Protein AF-A0A915EAR3-F1 (afdb_monomer_lite)

Radius of gyration: 28.55 Å; chains: 1; bounding box: 65×58×88 Å

pLDDT: mean 80.21, std 14.52, range [36.03, 97.69]

InterPro domains:
  IPR001024 PLAT/LH2 domain [PS50095] (274-373)

Foldseek 3Di:
DKWADDQGIWPDDDFDDDPPPQDDPNDRDPDDDGDDDDDDDDNDGTFWDKDFDDDDPVVVVLLVVLQVQVVVCVVVVHDDDLVSCCPPDQWDWADPDPPQFKIFIFGDWDWDDDPDPPDTTIIMTGGPDIAGRPPPDDPVRDDDQAQFKKKKKWAWDPPAWFDKWKWFAAFPAQIDTWAWPALEADVRITMTIDPRDDNDHTFKMKIWTADHTRPDDDDPDDPDAHKIFTQDMWMAGPRHGDTWDWPGGGDIGHHQDMAMTTTDDRRDHTFDKDKDKDKDFAAADPDFLPQKWKWKWWAANGHIQDTHTPDDDPVVCVVDPDVDDDGPRPHRDMDIDIDIGGDNDDTAWMWIWIDGPVDIDIDIGGDDPPDDD

Sequence (373 aa):
MELYGDLGETGFIRLYFDENNNAINGKLDEKIDVSFKVESVSIGRIYGARVFFDPTPIGQSLYEGFSVLQEIFQKSQVDLPKTSSQWMINHAVLRESTHTPYRYVLSQARLRRRLADEDPYIKELLTTEMEGISTKISKKKAGKRLESNWILSMAITDGSTLLPVVMLCGAKNTSLQMQNLDPTPTDNIISYQLKSSKVGLLRKIRVSVNKERLNISPNEGQETDDFVGIQKIRVCDTANGDELRFPTADIELTKFSVFEFSAIFPDQPPSAIVIYSIRVITGKSTISGKDFVVRLNLNGEMGDIGPRALMLDPEIILEEKPATQPILFEADSINSFDVEAVSIGEVISAELIIESELKQVILTLFVNENEYL

Structure (mmCIF, N/CA/C/O backbone):
data_AF-A0A915EAR3-F1
#
_entry.id   AF-A0A915EAR3-F1
#
loop_
_atom_site.group_PDB
_atom_site.id
_atom_site.type_symbol
_atom_site.label_atom_id
_atom_site.label_alt_id
_atom_site.label_comp_id
_atom_site.label_asym_id
_atom_site.label_entity_id
_atom_site.label_seq_id
_atom_site.pdbx_PDB_ins_code
_atom_site.Cartn_x
_atom_site.Cartn_y
_atom_site.Cartn_z
_atom_site.occupancy
_atom_site.B_iso_or_equiv
_atom_site.auth_seq_id
_atom_site.auth_comp_id
_atom_site.auth_asym_id
_atom_site.auth_atom_id
_atom_site.pdbx_PDB_model_num
ATOM 1 N N . MET A 1 1 ? 20.501 -6.290 -27.269 1.00 89.69 1 MET A N 1
ATOM 2 C CA . MET A 1 1 ? 20.318 -5.609 -25.975 1.00 89.69 1 MET A CA 1
ATOM 3 C C . MET A 1 1 ? 19.820 -6.618 -24.963 1.00 89.69 1 MET A C 1
ATOM 5 O O . MET A 1 1 ? 19.043 -7.479 -25.331 1.00 89.69 1 MET A O 1
ATOM 9 N N . GLU A 1 2 ? 20.253 -6.519 -23.723 1.00 93.88 2 GLU A N 1
ATOM 10 C CA . GLU A 1 2 ? 19.813 -7.336 -22.594 1.00 93.88 2 GLU A CA 1
ATOM 11 C C . GLU A 1 2 ? 19.460 -6.385 -21.454 1.00 93.88 2 GLU A C 1
ATOM 13 O O . GLU A 1 2 ? 20.180 -5.411 -21.238 1.00 93.88 2 GLU A O 1
ATOM 18 N N . LEU A 1 3 ? 18.354 -6.618 -20.759 1.00 93.81 3 LEU A N 1
ATOM 19 C CA . LEU A 1 3 ? 17.963 -5.849 -19.581 1.00 93.81 3 LEU A CA 1
ATOM 20 C C . LEU A 1 3 ? 18.260 -6.670 -18.337 1.00 93.81 3 LEU A C 1
ATOM 22 O O . LEU A 1 3 ? 18.098 -7.885 -18.364 1.00 93.81 3 LEU A O 1
ATOM 26 N N . TYR A 1 4 ? 18.658 -6.021 -17.248 1.00 93.19 4 TYR A N 1
ATOM 27 C CA . TYR A 1 4 ? 18.921 -6.714 -15.990 1.00 93.19 4 TYR A CA 1
ATOM 28 C C . TYR A 1 4 ? 18.432 -5.913 -14.782 1.00 93.19 4 TYR A C 1
ATOM 30 O O . TYR A 1 4 ? 18.414 -4.676 -14.786 1.00 93.19 4 TYR A O 1
ATOM 38 N N . GLY A 1 5 ? 18.017 -6.644 -13.753 1.00 87.50 5 GLY A N 1
ATOM 39 C CA . GLY A 1 5 ? 17.435 -6.133 -12.519 1.00 87.50 5 GLY A CA 1
ATOM 40 C C . GLY A 1 5 ? 17.762 -7.019 -11.319 1.00 87.50 5 GLY A C 1
ATOM 41 O O . GLY A 1 5 ? 18.715 -7.798 -11.350 1.00 87.50 5 GLY A O 1
ATOM 42 N N . ASP A 1 6 ? 16.991 -6.875 -10.248 1.00 78.00 6 ASP A N 1
ATOM 43 C CA . ASP A 1 6 ? 17.157 -7.615 -8.989 1.00 78.00 6 ASP A CA 1
ATOM 44 C C . ASP A 1 6 ? 16.769 -9.099 -9.090 1.00 78.00 6 ASP A C 1
ATOM 46 O O . ASP A 1 6 ? 17.359 -9.924 -8.395 1.00 78.00 6 ASP A O 1
ATOM 50 N N . LEU A 1 7 ? 15.830 -9.458 -9.972 1.00 74.19 7 LEU A N 1
ATOM 51 C CA . LEU A 1 7 ? 15.375 -10.843 -10.159 1.00 74.19 7 LEU A CA 1
ATOM 52 C C . LEU A 1 7 ? 16.084 -11.580 -11.305 1.00 74.19 7 LEU A C 1
ATOM 54 O O . LEU A 1 7 ? 15.769 -12.739 -11.576 1.00 74.19 7 LEU A O 1
ATOM 58 N N . GLY A 1 8 ? 17.037 -10.933 -11.980 1.00 88.94 8 GLY A N 1
ATOM 59 C CA . GLY A 1 8 ? 17.841 -11.537 -13.041 1.00 88.94 8 GLY A CA 1
ATOM 60 C C . GLY A 1 8 ? 17.935 -10.675 -14.293 1.00 88.94 8 GLY A C 1
ATOM 61 O O . GLY A 1 8 ? 17.884 -9.446 -14.236 1.00 88.94 8 GLY A O 1
ATOM 62 N N . GLU A 1 9 ? 18.098 -11.329 -15.438 1.00 92.88 9 GLU A N 1
ATOM 63 C CA . GLU A 1 9 ? 18.282 -10.687 -16.737 1.00 92.88 9 GLU A CA 1
ATOM 64 C C . GLU A 1 9 ? 17.326 -11.252 -17.789 1.00 92.88 9 GLU A C 1
ATOM 66 O O . GLU A 1 9 ? 16.836 -12.379 -17.694 1.00 92.88 9 GLU A O 1
ATOM 71 N N . THR A 1 10 ? 17.012 -10.435 -18.789 1.00 90.94 10 THR A N 1
ATOM 72 C CA . THR A 1 10 ? 16.254 -10.880 -19.957 1.00 90.94 10 THR A CA 1
ATOM 73 C C . THR A 1 10 ? 17.154 -11.686 -20.886 1.00 90.94 10 THR A C 1
ATOM 75 O O . THR A 1 10 ? 18.372 -11.618 -20.809 1.00 90.94 10 THR A O 1
ATOM 78 N N . GLY A 1 11 ? 16.567 -12.372 -21.868 1.00 88.25 11 GLY A N 1
ATOM 79 C CA . GLY A 1 11 ? 17.339 -12.819 -23.028 1.00 88.25 11 GLY A CA 1
ATOM 80 C C . GLY A 1 11 ? 17.806 -11.654 -23.915 1.00 88.25 11 GLY A C 1
ATOM 81 O O . GLY A 1 11 ? 17.532 -10.476 -23.655 1.00 88.25 11 GLY A O 1
ATOM 82 N N . PHE A 1 12 ? 18.461 -11.998 -25.026 1.00 88.62 12 PHE A N 1
ATOM 83 C CA . PHE A 1 12 ? 18.903 -11.029 -26.026 1.00 88.62 12 PHE A CA 1
ATOM 84 C C . PHE A 1 12 ? 17.746 -10.497 -26.880 1.00 88.62 12 PHE A C 1
ATOM 86 O O . PHE A 1 12 ? 17.110 -11.217 -27.648 1.00 88.62 12 PHE A O 1
ATOM 93 N N . ILE A 1 13 ? 17.554 -9.187 -26.818 1.00 87.00 13 ILE A N 1
ATOM 94 C CA . ILE A 1 13 ? 16.613 -8.401 -27.610 1.00 87.00 13 ILE A CA 1
ATOM 95 C C . ILE A 1 13 ? 17.354 -7.829 -28.819 1.00 87.00 13 ILE A C 1
ATOM 97 O O . ILE A 1 13 ? 18.292 -7.038 -28.669 1.00 87.00 13 ILE A O 1
ATOM 101 N N . ARG A 1 14 ? 16.952 -8.217 -30.031 1.00 84.19 14 ARG A N 1
ATOM 102 C CA . ARG A 1 14 ? 17.525 -7.661 -31.266 1.00 84.19 14 ARG A CA 1
ATOM 103 C C . ARG A 1 14 ? 16.945 -6.275 -31.538 1.00 84.19 14 ARG A C 1
ATOM 105 O O . ARG A 1 14 ? 15.730 -6.108 -31.544 1.00 84.19 14 ARG A O 1
ATOM 112 N N . LEU A 1 15 ? 17.825 -5.304 -31.768 1.00 79.69 15 LEU A N 1
ATOM 113 C CA . LEU A 1 15 ? 17.458 -3.950 -32.176 1.00 79.69 15 LEU A CA 1
ATOM 114 C C . LEU A 1 15 ? 17.629 -3.845 -33.692 1.00 79.69 15 LEU A C 1
ATOM 116 O O . LEU A 1 15 ? 18.698 -4.172 -34.203 1.00 79.69 15 LEU A O 1
ATOM 120 N N . TYR A 1 16 ? 16.587 -3.406 -34.395 1.00 70.62 16 TYR A N 1
ATOM 121 C CA . TYR A 1 16 ? 16.639 -3.153 -35.834 1.00 70.62 16 TYR A CA 1
ATOM 122 C C . TYR A 1 16 ? 16.621 -1.646 -36.073 1.00 70.62 16 TYR A C 1
ATOM 124 O O . TYR A 1 16 ? 15.728 -0.951 -35.589 1.00 70.62 16 TYR A O 1
ATOM 132 N N . PHE A 1 17 ? 17.605 -1.152 -36.819 1.00 66.19 17 PHE A N 1
ATOM 133 C CA . PHE A 1 17 ? 17.638 0.224 -37.297 1.00 66.19 17 PHE A CA 1
ATOM 134 C C . PHE A 1 17 ? 17.089 0.221 -38.722 1.00 66.19 17 PHE A C 1
ATOM 136 O O . PHE A 1 17 ? 17.742 -0.278 -39.634 1.00 66.19 17 PHE A O 1
ATOM 143 N N . ASP A 1 18 ? 15.860 0.699 -38.900 1.00 55.09 18 ASP A N 1
ATOM 144 C CA . ASP A 1 18 ? 15.273 0.863 -40.228 1.00 55.09 18 ASP A CA 1
ATOM 145 C C . ASP A 1 18 ? 15.658 2.241 -40.775 1.00 55.09 18 ASP A C 1
ATOM 147 O O . ASP A 1 18 ? 15.198 3.272 -40.279 1.00 55.09 18 ASP A O 1
ATOM 151 N N . GLU A 1 19 ? 16.522 2.261 -41.790 1.00 52.09 19 GLU A N 1
ATOM 152 C CA . GLU A 1 19 ? 16.979 3.491 -42.445 1.00 52.09 19 GLU A CA 1
ATOM 153 C C . GLU A 1 19 ? 15.826 4.258 -43.123 1.00 52.09 19 GLU A C 1
ATOM 155 O O . GLU A 1 19 ? 15.920 5.472 -43.309 1.00 52.09 19 GLU A O 1
ATOM 160 N N . ASN A 1 20 ? 14.704 3.595 -43.437 1.00 47.69 20 ASN A N 1
ATOM 161 C CA . ASN A 1 20 ? 13.607 4.193 -44.204 1.00 47.69 20 ASN A CA 1
ATOM 162 C C . ASN A 1 20 ? 12.562 4.934 -43.358 1.00 47.69 20 ASN A C 1
ATOM 164 O O . ASN A 1 20 ? 11.794 5.726 -43.905 1.00 47.69 20 ASN A O 1
ATOM 168 N N . ASN A 1 21 ? 12.520 4.720 -42.040 1.00 45.84 21 ASN A N 1
ATOM 169 C CA . ASN A 1 21 ? 11.507 5.338 -41.171 1.00 45.84 21 ASN A CA 1
ATOM 170 C C . ASN A 1 21 ? 11.871 6.754 -40.681 1.00 45.84 21 ASN A C 1
ATOM 172 O O . ASN A 1 21 ? 11.031 7.416 -40.077 1.00 45.84 21 ASN A O 1
ATOM 176 N N . ASN A 1 22 ? 13.082 7.246 -40.972 1.00 48.16 22 ASN A N 1
ATOM 177 C CA . ASN A 1 22 ? 13.602 8.506 -40.414 1.00 48.16 22 ASN A CA 1
ATOM 178 C C . ASN A 1 22 ? 13.930 9.590 -41.458 1.00 48.16 22 ASN A C 1
ATOM 180 O O . ASN A 1 22 ? 14.579 10.585 -41.139 1.00 48.16 22 ASN A O 1
ATOM 184 N N . ALA A 1 23 ? 13.463 9.441 -42.701 1.00 42.28 23 ALA A N 1
ATOM 185 C CA . ALA A 1 23 ? 13.577 10.475 -43.728 1.00 42.28 23 ALA A CA 1
ATOM 186 C C . ALA A 1 23 ? 12.258 11.254 -43.872 1.00 42.28 23 ALA A C 1
ATOM 188 O O . ALA A 1 23 ? 11.457 10.985 -44.765 1.00 42.28 23 ALA A O 1
ATOM 189 N N . ILE A 1 24 ? 12.039 12.270 -43.033 1.00 44.50 24 ILE A N 1
ATOM 190 C CA . ILE A 1 24 ? 11.042 13.308 -43.331 1.00 44.50 24 ILE A CA 1
ATOM 191 C C . ILE A 1 24 ? 11.771 14.433 -44.078 1.00 44.50 24 ILE A C 1
ATOM 193 O O . ILE A 1 24 ? 12.576 15.162 -43.507 1.00 44.50 24 ILE A O 1
ATOM 197 N N . ASN A 1 25 ? 11.492 14.581 -45.377 1.00 39.44 25 ASN A N 1
ATOM 198 C CA . ASN A 1 25 ? 11.992 15.667 -46.238 1.00 39.44 25 ASN A CA 1
ATOM 199 C C . ASN A 1 25 ? 13.522 15.737 -46.453 1.00 39.44 25 ASN A C 1
ATOM 201 O O . ASN A 1 25 ? 14.088 16.829 -46.506 1.00 39.44 25 ASN A O 1
ATOM 205 N N . GLY A 1 26 ? 14.206 14.600 -46.623 1.00 47.44 26 GLY A N 1
ATOM 206 C CA . GLY A 1 26 ? 15.576 14.573 -47.172 1.00 47.44 26 GLY A CA 1
ATOM 207 C C . GLY A 1 26 ? 16.671 15.211 -46.304 1.00 47.44 26 GLY A C 1
ATOM 208 O O . GLY A 1 26 ? 17.785 15.414 -46.784 1.00 47.44 26 GLY A O 1
ATOM 209 N N . LYS A 1 27 ? 16.383 15.511 -45.033 1.00 44.00 27 LYS A N 1
ATOM 210 C CA . LYS A 1 27 ? 17.384 15.794 -43.999 1.00 44.00 27 LYS A CA 1
ATOM 211 C C . LYS A 1 27 ? 17.375 14.630 -43.015 1.00 44.00 27 LYS A C 1
ATOM 213 O O . LYS A 1 27 ? 16.318 14.323 -42.474 1.00 44.00 27 LYS A O 1
ATOM 218 N N . LEU A 1 28 ? 18.526 13.986 -42.806 1.00 44.62 28 LEU A N 1
ATOM 219 C CA . LEU A 1 28 ? 18.691 13.081 -41.669 1.00 44.62 28 LEU A CA 1
ATOM 220 C C . LEU A 1 28 ? 18.488 13.910 -40.399 1.00 44.62 28 LEU A C 1
ATOM 222 O O . LEU A 1 28 ? 19.218 14.878 -40.182 1.00 44.62 28 LEU A O 1
ATOM 226 N N . ASP A 1 29 ? 17.509 13.546 -39.578 1.00 46.31 29 ASP A N 1
ATOM 227 C CA . ASP A 1 29 ? 17.471 14.026 -38.202 1.00 46.31 29 ASP A CA 1
ATOM 228 C C . ASP A 1 29 ? 18.750 13.547 -37.494 1.00 46.31 29 ASP A C 1
ATOM 230 O O . ASP A 1 29 ? 19.103 12.369 -37.553 1.00 46.31 29 ASP A O 1
ATOM 234 N N . GLU A 1 30 ? 19.464 14.449 -36.814 1.00 55.00 30 GLU A N 1
ATOM 235 C CA . GLU A 1 30 ? 20.702 14.121 -36.079 1.00 55.00 30 GLU A CA 1
ATOM 236 C C . GLU A 1 30 ? 20.456 13.170 -34.887 1.00 55.00 30 GLU A C 1
ATOM 238 O O . GLU A 1 30 ? 21.402 12.692 -34.258 1.00 55.00 30 GLU A O 1
ATOM 243 N N . LYS A 1 31 ? 19.190 12.889 -34.551 1.00 58.81 31 LYS A N 1
ATOM 244 C CA . LYS A 1 31 ? 18.783 12.009 -33.452 1.00 58.81 31 LYS A CA 1
ATOM 245 C C . LYS A 1 31 ? 17.835 10.931 -33.960 1.00 58.81 31 LYS A C 1
ATOM 247 O O . LYS A 1 31 ? 16.671 11.195 -34.233 1.00 58.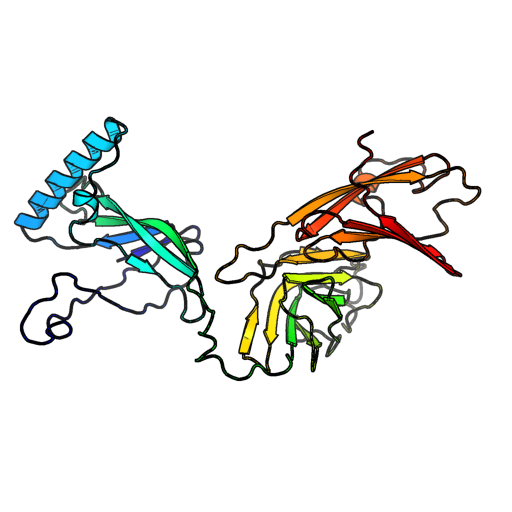81 31 LYS A O 1
ATOM 252 N N . ILE A 1 32 ? 18.345 9.707 -34.024 1.00 67.62 32 ILE A N 1
ATOM 253 C CA . ILE A 1 32 ? 17.552 8.512 -34.302 1.00 67.62 32 ILE A CA 1
ATOM 254 C C . ILE A 1 32 ? 16.879 8.078 -32.994 1.00 67.62 32 ILE A C 1
ATOM 256 O O . ILE A 1 32 ? 17.567 7.709 -32.041 1.00 67.62 32 ILE A O 1
ATOM 260 N N . ASP A 1 33 ? 15.548 8.125 -32.951 1.00 69.38 33 ASP A N 1
ATOM 261 C CA . ASP A 1 33 ? 14.743 7.527 -31.881 1.00 69.38 33 ASP A CA 1
ATOM 262 C C . ASP A 1 33 ? 14.227 6.159 -32.356 1.00 69.38 33 ASP A C 1
ATOM 264 O O . ASP A 1 33 ? 13.589 6.055 -33.405 1.00 69.38 33 ASP A O 1
ATOM 268 N N . VAL A 1 34 ? 14.542 5.095 -31.612 1.00 74.38 34 VAL A N 1
ATOM 269 C CA . VAL A 1 34 ? 14.142 3.720 -31.942 1.00 74.38 34 VAL A CA 1
ATOM 270 C C . VAL A 1 34 ? 13.217 3.202 -30.854 1.00 74.38 34 VAL A C 1
ATOM 272 O O . VAL A 1 34 ? 13.642 2.901 -29.740 1.00 74.38 34 VAL A O 1
ATOM 275 N N . SER A 1 35 ? 11.944 3.045 -31.205 1.00 76.19 35 SER A N 1
ATOM 276 C CA . SER A 1 35 ? 10.918 2.492 -30.324 1.00 76.19 35 SER A CA 1
ATOM 277 C C . SER A 1 35 ? 10.600 1.047 -30.702 1.00 76.19 35 SER A C 1
ATOM 279 O O . SER A 1 35 ? 10.304 0.748 -31.856 1.00 76.19 35 SER A O 1
ATOM 281 N N . PHE A 1 36 ? 10.600 0.147 -29.724 1.00 80.50 36 PHE A N 1
ATOM 282 C CA . PHE A 1 36 ? 10.212 -1.252 -29.904 1.00 80.50 36 PHE A CA 1
ATOM 283 C C . PHE A 1 36 ? 9.493 -1.770 -28.657 1.00 80.50 36 PHE A C 1
ATOM 285 O O . PHE A 1 36 ? 9.524 -1.151 -27.593 1.00 80.50 36 PHE A O 1
ATOM 292 N N . LYS A 1 37 ? 8.819 -2.913 -28.800 1.00 81.00 37 LYS A N 1
ATOM 293 C CA . LYS A 1 37 ? 8.178 -3.631 -27.696 1.00 81.00 37 LYS A CA 1
ATOM 294 C C . LYS A 1 37 ? 8.786 -5.016 -27.584 1.00 81.00 37 LYS A C 1
ATOM 296 O O . LYS A 1 37 ? 9.091 -5.640 -28.596 1.00 81.00 37 LYS A O 1
ATOM 301 N N . VAL A 1 38 ? 8.939 -5.476 -26.354 1.00 80.81 38 VAL A N 1
ATOM 302 C CA . VAL A 1 38 ? 9.449 -6.804 -26.037 1.00 80.81 38 VAL A CA 1
ATOM 303 C C . VAL A 1 38 ? 8.608 -7.393 -24.916 1.00 80.81 38 VAL A C 1
ATOM 305 O O . VAL A 1 38 ? 8.176 -6.667 -24.022 1.00 80.81 38 VAL A O 1
ATOM 308 N N . GLU A 1 39 ? 8.375 -8.696 -24.978 1.00 82.75 39 GLU A N 1
ATOM 309 C CA . GLU A 1 39 ? 7.755 -9.453 -23.897 1.00 82.75 39 GLU A CA 1
ATOM 310 C C . GLU A 1 39 ? 8.848 -10.227 -23.160 1.00 82.75 39 GLU A C 1
ATOM 312 O O . GLU A 1 39 ? 9.669 -10.907 -23.777 1.00 82.75 39 GLU A O 1
ATOM 317 N N . SER A 1 40 ? 8.876 -10.110 -21.836 1.00 80.00 40 SER A N 1
ATOM 318 C CA . SER A 1 40 ? 9.751 -10.899 -20.973 1.00 80.00 40 SER A CA 1
ATOM 319 C C . SER A 1 40 ? 9.044 -11.208 -19.659 1.00 80.00 40 SER A C 1
ATOM 321 O O . SER A 1 40 ? 8.087 -10.534 -19.273 1.00 80.00 40 SER A O 1
ATOM 323 N N . VAL A 1 41 ? 9.547 -12.211 -18.942 1.00 81.31 41 VAL A N 1
ATOM 324 C CA . VAL A 1 41 ? 9.232 -12.379 -17.520 1.00 81.31 41 VAL A CA 1
ATOM 325 C C . VAL A 1 41 ? 9.778 -11.168 -16.752 1.00 81.31 41 VAL A C 1
ATOM 327 O O . VAL A 1 41 ? 10.752 -10.545 -17.187 1.00 81.31 41 VAL A O 1
ATOM 330 N N . SER A 1 42 ? 9.127 -10.806 -15.643 1.00 79.75 42 SER A N 1
ATOM 331 C CA . SER A 1 42 ? 9.592 -9.718 -14.779 1.00 79.75 42 SER A CA 1
ATOM 332 C C . SER A 1 42 ? 11.013 -9.990 -14.285 1.00 79.75 42 SER A C 1
ATOM 334 O O . SER A 1 42 ? 11.281 -11.051 -13.728 1.00 79.75 42 SER A O 1
ATOM 336 N N . ILE A 1 43 ? 11.893 -9.004 -14.457 1.00 83.38 43 ILE A N 1
ATOM 337 C CA . ILE A 1 43 ? 13.254 -8.975 -13.896 1.00 83.38 43 ILE A CA 1
ATOM 338 C C . ILE A 1 43 ? 13.329 -8.102 -12.630 1.00 83.38 43 ILE A C 1
ATOM 340 O O . ILE A 1 43 ? 14.422 -7.763 -12.183 1.00 83.38 43 ILE A O 1
ATOM 344 N N . GLY A 1 44 ? 12.159 -7.731 -12.092 1.00 79.75 44 GLY A N 1
ATOM 345 C CA . GLY A 1 44 ? 11.969 -6.815 -10.970 1.00 79.75 44 GLY A CA 1
ATOM 346 C C . GLY A 1 44 ? 12.548 -5.420 -11.231 1.00 79.75 44 GLY A C 1
ATOM 347 O O . GLY A 1 44 ? 12.378 -4.874 -12.323 1.00 79.75 44 GLY A O 1
ATOM 348 N N . ARG A 1 45 ? 13.182 -4.789 -10.236 1.00 78.25 45 ARG A N 1
ATOM 349 C CA . ARG A 1 45 ? 13.707 -3.423 -10.375 1.00 78.25 45 ARG A CA 1
ATOM 350 C C . ARG A 1 45 ? 14.854 -3.386 -11.388 1.00 78.25 45 ARG A C 1
ATOM 352 O O . ARG A 1 45 ? 15.945 -3.875 -11.121 1.00 78.25 45 ARG A O 1
ATOM 359 N N . ILE A 1 46 ? 14.633 -2.703 -12.512 1.00 87.12 46 ILE A N 1
ATOM 360 C CA . ILE A 1 46 ? 15.625 -2.578 -13.590 1.00 87.12 46 ILE A CA 1
ATOM 361 C C . ILE A 1 46 ? 16.823 -1.726 -13.146 1.00 87.12 46 ILE A C 1
ATOM 363 O O . ILE A 1 46 ? 16.686 -0.537 -12.834 1.00 87.12 46 ILE A O 1
ATOM 367 N N . TYR A 1 47 ? 18.015 -2.318 -13.184 1.00 85.88 47 TYR A N 1
ATOM 368 C CA . TYR A 1 47 ? 19.283 -1.643 -12.903 1.00 85.88 47 TYR A CA 1
ATOM 369 C C . TYR A 1 47 ? 19.950 -1.079 -14.154 1.00 85.88 47 TYR A C 1
ATOM 371 O O . TYR A 1 47 ? 20.679 -0.089 -14.064 1.00 85.88 47 TYR A O 1
ATOM 379 N N . GLY A 1 48 ? 19.720 -1.690 -15.315 1.00 92.06 48 GLY A N 1
ATOM 380 C CA . GLY A 1 48 ? 20.314 -1.211 -16.549 1.00 92.06 48 GLY A CA 1
ATOM 381 C C . GLY A 1 48 ? 20.036 -2.081 -17.764 1.00 92.06 48 GLY A C 1
ATOM 382 O O . GLY A 1 48 ? 19.245 -3.025 -17.736 1.00 92.06 48 GLY A O 1
ATOM 383 N N . ALA A 1 49 ? 20.717 -1.727 -18.847 1.00 93.56 49 ALA A N 1
ATOM 384 C CA . ALA A 1 49 ? 20.663 -2.406 -20.127 1.00 93.56 49 ALA A CA 1
ATOM 385 C C . ALA A 1 49 ? 22.072 -2.583 -20.696 1.00 93.56 49 ALA A C 1
ATOM 387 O O . ALA A 1 49 ? 22.851 -1.632 -20.755 1.00 93.56 49 ALA A O 1
ATOM 388 N N . ARG A 1 50 ? 22.391 -3.781 -21.183 1.00 93.94 50 ARG A N 1
ATOM 389 C CA . ARG A 1 50 ? 23.621 -4.080 -21.918 1.00 93.94 50 ARG A CA 1
ATOM 390 C C . ARG A 1 50 ? 23.333 -4.083 -23.408 1.00 93.94 50 ARG A C 1
ATOM 392 O O . ARG A 1 50 ? 22.476 -4.819 -23.902 1.00 93.94 50 ARG A O 1
ATOM 399 N N . VAL A 1 51 ? 24.057 -3.262 -24.150 1.00 92.31 51 VAL A N 1
ATOM 400 C CA . VAL A 1 51 ? 23.969 -3.194 -25.605 1.00 92.31 51 VAL A CA 1
ATOM 401 C C . VAL A 1 51 ? 25.210 -3.837 -26.195 1.00 92.31 51 VAL A C 1
ATOM 403 O O . VAL A 1 51 ? 26.317 -3.334 -26.027 1.00 92.31 51 VAL A O 1
ATOM 406 N N . PHE A 1 52 ? 24.979 -4.946 -26.889 1.00 92.12 52 PHE A N 1
ATOM 407 C CA . PHE A 1 52 ? 25.967 -5.712 -27.635 1.00 92.12 52 PHE A CA 1
ATOM 408 C C . PHE A 1 52 ? 25.953 -5.231 -29.082 1.00 92.12 52 PHE A C 1
ATOM 410 O O . PHE A 1 52 ? 24.868 -5.035 -29.640 1.00 92.12 52 PHE A O 1
ATOM 417 N N . PHE A 1 53 ? 27.127 -5.020 -29.666 1.00 89.19 53 PHE A N 1
ATOM 418 C CA . PHE A 1 53 ? 27.255 -4.501 -31.023 1.00 89.19 53 PHE A CA 1
ATOM 419 C C . PHE A 1 53 ? 28.555 -4.961 -31.683 1.00 89.19 53 PHE A C 1
ATOM 421 O O . PHE A 1 53 ? 29.526 -5.271 -30.999 1.00 89.19 53 PHE A O 1
ATOM 428 N N . ASP A 1 54 ? 28.564 -4.924 -33.015 1.00 89.31 54 ASP A N 1
ATOM 429 C CA . ASP A 1 54 ? 29.730 -5.225 -33.844 1.00 89.31 54 ASP A CA 1
ATOM 430 C C . ASP A 1 54 ? 30.225 -3.924 -34.497 1.00 89.31 54 ASP A C 1
ATOM 432 O O . ASP A 1 54 ? 29.657 -3.465 -35.493 1.00 89.31 54 ASP A O 1
ATOM 436 N N . PRO A 1 55 ? 31.227 -3.246 -33.909 1.00 88.69 55 PRO A N 1
ATOM 437 C CA . PRO A 1 55 ? 31.689 -1.960 -34.410 1.00 88.69 55 PRO A CA 1
ATOM 438 C C . PRO A 1 55 ? 32.501 -2.083 -35.702 1.00 88.69 55 PRO A C 1
ATOM 440 O O . PRO A 1 55 ? 33.257 -3.032 -35.913 1.00 88.69 55 PRO A O 1
ATOM 443 N N . THR A 1 56 ? 32.435 -1.033 -36.523 1.00 90.12 56 THR A N 1
ATOM 444 C CA . THR A 1 56 ? 33.389 -0.811 -37.620 1.00 90.12 56 THR A CA 1
ATOM 445 C C . THR A 1 56 ? 34.809 -0.610 -37.072 1.00 90.12 56 THR A C 1
ATOM 447 O O . THR A 1 56 ? 34.955 -0.276 -35.895 1.00 90.12 56 THR A O 1
ATOM 450 N N . PRO A 1 57 ? 35.872 -0.704 -37.896 1.00 92.00 57 PRO A N 1
ATOM 451 C CA . PRO A 1 57 ? 37.245 -0.477 -37.428 1.00 92.00 57 PRO A CA 1
ATOM 452 C C . PRO A 1 57 ? 37.441 0.862 -36.696 1.00 92.00 57 PRO A C 1
ATOM 454 O O . PRO A 1 57 ? 38.100 0.924 -35.665 1.00 92.00 57 PRO A O 1
ATOM 457 N N . ILE A 1 58 ? 36.792 1.933 -37.169 1.00 89.62 58 ILE A N 1
ATOM 458 C CA . ILE A 1 58 ? 36.809 3.240 -36.489 1.00 89.62 58 ILE A CA 1
ATOM 459 C C . ILE A 1 58 ? 36.082 3.157 -35.137 1.00 89.62 58 ILE A C 1
ATOM 461 O O . ILE A 1 58 ? 36.556 3.696 -34.139 1.00 89.62 58 ILE A O 1
ATOM 465 N N . GLY A 1 59 ? 34.941 2.463 -35.086 1.00 89.00 59 GLY A N 1
ATOM 466 C CA . GLY A 1 59 ? 34.198 2.224 -33.849 1.00 89.00 59 GLY A CA 1
ATOM 467 C C . GLY A 1 59 ? 34.988 1.417 -32.815 1.00 89.00 59 GLY A C 1
ATOM 468 O O . GLY A 1 59 ? 34.874 1.704 -31.626 1.00 89.00 59 GLY A O 1
ATOM 469 N N . GLN A 1 60 ? 35.821 0.467 -33.253 1.00 90.88 60 GLN A N 1
ATOM 470 C CA . GLN A 1 60 ? 36.715 -0.303 -32.382 1.00 90.88 60 GLN A CA 1
ATOM 471 C C . GLN A 1 60 ? 37.740 0.613 -31.712 1.00 90.88 60 GLN A C 1
ATOM 473 O O . GLN A 1 60 ? 37.831 0.634 -30.485 1.00 90.88 60 GLN A O 1
ATOM 478 N N . SER A 1 61 ? 38.428 1.450 -32.496 1.00 90.25 61 SER A N 1
ATOM 479 C CA . SER A 1 61 ? 39.392 2.417 -31.957 1.00 90.25 61 SER A CA 1
ATOM 480 C C . SER A 1 61 ? 38.745 3.410 -30.985 1.00 90.25 61 SER A C 1
ATOM 482 O O . SER A 1 61 ? 39.335 3.752 -29.961 1.00 90.25 61 SER A O 1
ATOM 484 N N . LEU A 1 62 ? 37.514 3.857 -31.271 1.00 89.00 62 LEU A N 1
ATOM 485 C CA . LEU A 1 62 ? 36.755 4.720 -30.360 1.00 89.00 62 LEU A CA 1
ATOM 486 C C . LEU A 1 62 ? 36.408 4.002 -29.052 1.00 89.00 62 LEU A C 1
ATOM 488 O O . LEU A 1 62 ? 36.596 4.577 -27.981 1.00 89.00 62 LEU A O 1
ATOM 492 N N . TYR A 1 63 ? 35.938 2.755 -29.123 1.00 90.31 63 TYR A N 1
ATOM 493 C CA . TYR A 1 63 ? 35.618 1.953 -27.943 1.00 90.31 63 TYR A CA 1
ATOM 494 C C . TYR A 1 63 ? 36.827 1.778 -27.027 1.00 90.31 63 TYR A C 1
ATOM 496 O O . TYR A 1 63 ? 36.731 2.000 -25.821 1.00 90.31 63 TYR A O 1
ATOM 504 N N . GLU A 1 64 ? 37.972 1.407 -27.599 1.00 88.75 64 GLU A N 1
ATOM 505 C CA . GLU A 1 64 ? 39.221 1.222 -26.862 1.00 88.75 64 GLU A CA 1
ATOM 506 C C . GLU A 1 64 ? 39.674 2.527 -26.206 1.00 88.75 64 GLU A C 1
ATOM 508 O O . GLU A 1 64 ? 39.937 2.554 -25.001 1.00 88.75 64 GLU A O 1
ATOM 513 N N . GLY A 1 65 ? 39.676 3.629 -26.963 1.00 89.12 65 GLY A N 1
ATOM 514 C CA . GLY A 1 65 ? 40.022 4.951 -26.445 1.00 89.12 65 GLY A CA 1
ATOM 515 C C . GLY A 1 65 ? 39.128 5.374 -25.278 1.00 89.12 65 GLY A C 1
ATOM 516 O O . GLY A 1 65 ? 39.625 5.767 -24.221 1.00 89.12 65 GLY A O 1
ATOM 517 N N . PHE A 1 66 ? 37.807 5.239 -25.421 1.00 88.62 66 PHE A N 1
ATOM 518 C CA . PHE A 1 66 ? 36.869 5.560 -24.346 1.00 88.62 66 PHE A CA 1
ATOM 519 C C . PHE A 1 66 ? 36.985 4.609 -23.150 1.00 88.62 66 PHE A C 1
ATOM 521 O O . PHE A 1 66 ? 36.852 5.065 -22.015 1.00 88.62 66 PHE A O 1
ATOM 528 N N . SER A 1 67 ? 37.273 3.323 -23.366 1.00 88.00 67 SER A N 1
ATOM 529 C CA . SER A 1 67 ? 37.482 2.361 -22.279 1.00 88.00 67 SER A CA 1
ATOM 530 C C . SER A 1 67 ? 38.709 2.719 -21.436 1.00 88.00 67 SER A C 1
ATOM 532 O O . SER A 1 67 ? 38.656 2.607 -20.211 1.00 88.00 67 SER A O 1
ATOM 534 N N . VAL A 1 68 ? 39.800 3.170 -22.065 1.00 88.69 68 VAL A N 1
ATOM 535 C CA . VAL A 1 68 ? 41.003 3.637 -21.355 1.00 88.69 68 VAL A CA 1
ATOM 536 C C . VAL A 1 68 ? 40.709 4.916 -20.576 1.00 88.69 68 VAL A C 1
ATOM 538 O O . VAL A 1 68 ? 41.051 5.009 -19.397 1.00 88.69 68 VAL A O 1
ATOM 541 N N . LEU A 1 69 ? 40.035 5.888 -21.202 1.00 87.25 69 LEU A N 1
ATOM 542 C CA . LEU A 1 69 ? 39.639 7.123 -20.522 1.00 87.25 69 LEU A CA 1
ATOM 543 C C . LEU A 1 69 ? 38.763 6.816 -19.305 1.00 87.25 69 LEU A C 1
ATOM 545 O O . LEU A 1 69 ? 39.054 7.295 -18.215 1.00 87.25 69 LEU A O 1
ATOM 549 N N . GLN A 1 70 ? 37.752 5.961 -19.450 1.00 87.62 70 GLN A N 1
ATOM 550 C CA . GLN A 1 70 ? 36.895 5.552 -18.340 1.00 87.62 70 GLN A CA 1
ATOM 551 C C . GLN A 1 70 ? 37.697 5.040 -17.138 1.00 87.62 70 GLN A C 1
ATOM 553 O O . GLN A 1 70 ? 37.427 5.450 -16.010 1.00 87.62 70 GLN A O 1
ATOM 558 N N . GLU A 1 71 ? 38.693 4.181 -17.368 1.00 86.50 71 GLU A N 1
ATOM 559 C CA . GLU A 1 71 ? 39.526 3.626 -16.298 1.00 86.50 71 GLU A CA 1
ATOM 560 C C . GLU A 1 71 ? 40.351 4.709 -15.584 1.00 86.50 71 GLU A C 1
ATOM 562 O O . GLU A 1 71 ? 40.463 4.696 -14.357 1.00 86.50 71 GLU A O 1
ATOM 567 N N . ILE A 1 72 ? 40.897 5.668 -16.338 1.00 88.44 72 ILE A N 1
ATOM 568 C CA . ILE A 1 72 ? 41.651 6.800 -15.782 1.00 88.44 72 ILE A CA 1
ATOM 569 C C . ILE A 1 72 ? 40.745 7.650 -14.885 1.00 88.44 72 ILE A C 1
ATOM 571 O O . ILE A 1 72 ? 41.089 7.900 -13.732 1.00 88.44 72 ILE A O 1
ATOM 575 N N . PHE A 1 73 ? 39.571 8.046 -15.381 1.00 85.44 73 PHE A N 1
ATOM 576 C CA . PHE A 1 73 ? 38.626 8.883 -14.634 1.00 85.44 73 PHE A CA 1
ATOM 577 C C . PHE A 1 73 ? 38.124 8.188 -13.360 1.00 85.44 73 PHE A C 1
ATOM 579 O O . PHE A 1 73 ? 38.121 8.794 -12.288 1.00 85.44 73 PHE A O 1
ATOM 586 N N . GLN A 1 74 ? 37.807 6.891 -13.445 1.00 83.56 74 GLN A N 1
ATOM 587 C CA . GLN A 1 74 ? 37.413 6.086 -12.284 1.00 83.56 74 GLN A CA 1
ATOM 588 C C . GLN A 1 74 ? 38.520 6.010 -11.226 1.00 83.56 74 GLN A C 1
ATOM 590 O O . GLN A 1 74 ? 38.246 6.203 -10.042 1.00 83.56 74 GLN A O 1
ATOM 595 N N . LYS A 1 75 ? 39.778 5.781 -11.632 1.00 87.12 75 LYS A N 1
ATOM 596 C CA . LYS A 1 75 ? 40.932 5.770 -10.714 1.00 87.12 75 LYS A CA 1
ATOM 597 C C . LYS A 1 75 ? 41.171 7.129 -10.061 1.00 87.12 75 LYS A C 1
ATOM 599 O O . LYS A 1 75 ? 41.566 7.185 -8.900 1.00 87.12 75 LYS A O 1
ATOM 604 N N . SER A 1 76 ? 40.925 8.210 -10.792 1.00 87.31 76 SER A N 1
ATOM 605 C CA . SER A 1 76 ? 41.064 9.579 -10.295 1.00 87.31 76 SER A CA 1
ATOM 606 C C . SER A 1 76 ? 39.862 10.073 -9.483 1.00 87.31 76 SER A C 1
ATOM 608 O O . SER A 1 76 ? 39.915 11.199 -9.002 1.00 87.31 76 SER A O 1
ATOM 610 N N . GLN A 1 77 ? 38.806 9.263 -9.316 1.00 82.00 77 GLN A N 1
ATOM 611 C CA . GLN A 1 77 ? 37.545 9.654 -8.663 1.00 82.00 77 GLN A CA 1
ATOM 612 C C . GLN A 1 77 ? 36.911 10.914 -9.283 1.00 82.00 77 GLN A C 1
ATOM 614 O O . GLN A 1 77 ? 36.301 11.725 -8.590 1.00 82.00 77 GLN A O 1
ATOM 619 N N . VAL A 1 78 ? 37.067 11.083 -10.599 1.00 80.06 78 VAL A N 1
ATOM 620 C CA . VAL A 1 78 ? 36.474 12.184 -11.367 1.00 80.06 78 VAL A CA 1
ATOM 621 C C . VAL A 1 78 ? 35.379 11.624 -12.265 1.00 80.06 78 VAL A C 1
ATOM 623 O O . VAL A 1 78 ? 35.546 10.565 -12.873 1.00 80.06 78 VAL A O 1
ATOM 626 N N . ASP A 1 79 ? 34.267 12.348 -12.379 1.00 68.06 79 ASP A N 1
ATOM 627 C CA . ASP A 1 79 ? 33.167 11.970 -13.262 1.00 68.06 79 ASP A CA 1
ATOM 628 C C . ASP A 1 79 ? 33.616 11.877 -14.723 1.00 68.06 79 ASP A C 1
ATOM 630 O O . ASP A 1 79 ? 34.365 12.721 -15.228 1.00 68.06 79 ASP A O 1
ATOM 634 N N . LEU A 1 80 ? 33.114 10.864 -15.431 1.00 68.88 80 LEU A N 1
ATOM 635 C CA . LEU A 1 80 ? 33.379 10.734 -16.856 1.00 68.88 80 LEU A CA 1
ATOM 636 C C . LEU A 1 80 ? 32.820 11.939 -17.636 1.00 68.88 80 LEU A C 1
ATOM 638 O O . LEU A 1 80 ? 31.695 12.382 -17.379 1.00 68.88 80 LEU A O 1
ATOM 642 N N . PRO A 1 81 ? 33.539 12.428 -18.663 1.00 65.88 81 PRO A N 1
ATOM 643 C CA . PRO A 1 81 ? 33.027 13.468 -19.543 1.00 65.88 81 PRO A CA 1
ATOM 644 C C . PRO A 1 81 ? 31.713 13.031 -20.200 1.00 65.88 81 PRO A C 1
ATOM 646 O O . PRO A 1 81 ? 31.630 11.930 -20.751 1.00 65.88 81 PRO A O 1
ATOM 649 N N . LYS A 1 82 ? 30.709 13.920 -20.230 1.00 64.56 82 LYS A N 1
ATOM 650 C CA . LYS A 1 82 ? 29.386 13.657 -20.840 1.00 64.56 82 LYS A CA 1
ATOM 651 C C . LYS A 1 82 ? 29.465 13.132 -22.280 1.00 64.56 82 LYS A C 1
ATOM 653 O O . LYS A 1 82 ? 28.609 12.360 -22.697 1.00 64.56 82 LYS A O 1
ATOM 658 N N . THR A 1 83 ? 30.498 13.519 -23.025 1.00 62.00 83 THR A N 1
ATOM 659 C CA . THR A 1 83 ? 30.756 13.085 -24.406 1.00 62.00 83 THR A CA 1
ATOM 660 C C . THR A 1 83 ? 31.006 11.581 -24.538 1.00 62.00 83 THR A C 1
ATOM 662 O O . THR A 1 83 ? 30.614 10.997 -25.542 1.00 62.00 83 THR A O 1
ATOM 665 N N . SER A 1 84 ? 31.586 10.931 -23.524 1.00 61.34 84 SER A N 1
ATOM 666 C CA . SER A 1 84 ? 31.776 9.470 -23.512 1.00 61.34 84 SER A CA 1
ATOM 667 C C . SER A 1 84 ? 30.445 8.718 -23.377 1.00 61.34 84 SER A C 1
ATOM 669 O O . SER A 1 84 ? 30.213 7.714 -24.053 1.00 61.34 84 SER A O 1
ATOM 671 N N . SER A 1 85 ? 29.515 9.263 -22.588 1.00 61.22 85 SER A N 1
ATOM 672 C CA . SER A 1 85 ? 28.165 8.719 -22.432 1.00 61.22 85 SER A CA 1
ATOM 673 C C . SER A 1 85 ? 27.310 8.896 -23.687 1.00 61.22 85 SER A C 1
ATOM 675 O O . SER A 1 85 ? 26.408 8.096 -23.917 1.00 61.22 85 SER A O 1
ATOM 677 N N . GLN A 1 86 ? 27.619 9.888 -24.527 1.00 70.31 86 GLN A N 1
ATOM 678 C CA . GLN A 1 86 ? 26.848 10.238 -25.726 1.00 70.31 86 GLN A CA 1
ATOM 679 C C . GLN A 1 86 ? 27.272 9.492 -27.004 1.00 70.31 86 GLN A C 1
ATOM 681 O O . GLN A 1 86 ? 26.648 9.611 -28.055 1.00 70.31 86 GLN A O 1
ATOM 686 N N . TRP A 1 87 ? 28.339 8.698 -26.950 1.00 74.81 87 TRP A N 1
ATOM 687 C CA . TRP A 1 87 ? 28.775 7.916 -28.105 1.00 74.81 87 TRP A CA 1
ATOM 688 C C . TRP A 1 87 ? 27.880 6.677 -28.319 1.00 74.81 87 TRP A C 1
ATOM 690 O O . TRP A 1 87 ? 27.612 5.941 -27.372 1.00 74.81 87 TRP A O 1
ATOM 700 N N . MET A 1 88 ? 27.431 6.412 -29.552 1.00 77.94 88 MET A N 1
ATOM 701 C CA . MET A 1 88 ? 26.539 5.303 -29.960 1.00 77.94 88 MET A CA 1
ATOM 702 C C . MET A 1 88 ? 25.084 5.390 -29.454 1.00 77.94 88 MET A C 1
ATOM 704 O O . MET A 1 88 ? 24.176 5.545 -30.261 1.00 77.94 88 MET A O 1
ATOM 708 N N . ILE A 1 89 ? 24.843 5.292 -28.141 1.00 83.00 89 ILE A N 1
ATOM 709 C CA . ILE A 1 89 ? 23.497 5.408 -27.539 1.00 83.00 89 ILE A CA 1
ATOM 710 C C . ILE A 1 89 ? 23.539 6.407 -26.392 1.00 83.00 89 ILE A C 1
ATOM 712 O O . ILE A 1 89 ? 24.235 6.175 -25.409 1.00 83.00 89 ILE A O 1
ATOM 716 N N . ASN A 1 90 ? 22.779 7.494 -26.510 1.00 80.94 90 ASN A N 1
ATOM 717 C CA . ASN A 1 90 ? 22.763 8.575 -25.521 1.00 80.94 90 ASN A CA 1
ATOM 718 C C . ASN A 1 90 ? 22.050 8.189 -24.224 1.00 80.94 90 ASN A C 1
ATOM 720 O O . ASN A 1 90 ? 22.546 8.455 -23.136 1.00 80.94 90 ASN A O 1
ATOM 724 N N . HIS A 1 91 ? 20.856 7.621 -24.355 1.00 86.38 91 HIS A N 1
ATOM 725 C CA . HIS A 1 91 ? 20.030 7.177 -23.244 1.00 86.38 91 HIS A CA 1
ATOM 726 C C . HIS A 1 91 ? 19.013 6.157 -23.757 1.00 86.38 91 HIS A C 1
ATOM 728 O O . HIS A 1 91 ? 18.760 6.086 -24.961 1.00 86.38 91 HIS A O 1
ATOM 734 N N . ALA A 1 92 ? 18.428 5.395 -22.843 1.00 88.00 92 ALA A N 1
ATOM 735 C CA . ALA A 1 92 ? 17.266 4.563 -23.111 1.00 88.00 92 ALA A CA 1
ATOM 736 C C . ALA A 1 92 ? 16.154 4.900 -22.118 1.00 88.00 92 ALA A C 1
ATOM 738 O O . ALA A 1 92 ? 16.414 5.248 -20.965 1.00 88.00 92 ALA A O 1
ATOM 739 N N . VAL A 1 93 ? 14.911 4.788 -22.574 1.00 88.38 93 VAL A N 1
ATOM 740 C CA . VAL A 1 93 ? 13.729 4.980 -21.739 1.00 88.38 93 VAL A CA 1
ATOM 741 C C . VAL A 1 93 ? 12.915 3.701 -21.785 1.00 88.38 93 VAL A C 1
ATOM 743 O O . VAL A 1 93 ? 12.495 3.273 -22.858 1.00 88.38 93 VAL A O 1
ATOM 746 N N . LEU A 1 94 ? 12.699 3.085 -20.626 1.00 86.81 94 LEU A N 1
ATOM 747 C CA . LEU A 1 94 ? 12.016 1.802 -20.531 1.00 86.81 94 LEU A CA 1
ATOM 748 C C . LEU A 1 94 ? 10.710 1.924 -19.775 1.00 86.81 94 LEU A C 1
ATOM 750 O O . LEU A 1 94 ? 10.643 2.489 -18.686 1.00 86.81 94 LEU A O 1
ATOM 754 N N . ARG A 1 95 ? 9.670 1.333 -20.353 1.00 82.94 95 ARG A N 1
ATOM 755 C CA . ARG A 1 95 ? 8.339 1.275 -19.771 1.00 82.94 95 ARG A CA 1
ATOM 756 C C . ARG A 1 95 ? 7.881 -0.175 -19.766 1.00 82.94 95 ARG A C 1
ATOM 758 O O . ARG A 1 95 ? 7.677 -0.748 -20.829 1.00 82.94 95 ARG A O 1
ATOM 765 N N . GLU A 1 96 ? 7.699 -0.744 -18.578 1.00 76.00 96 GLU A N 1
ATOM 766 C CA . GLU A 1 96 ? 7.333 -2.161 -18.419 1.00 76.00 96 GLU A CA 1
ATOM 767 C C . GLU A 1 96 ? 5.965 -2.493 -19.039 1.00 76.00 96 GLU A C 1
ATOM 769 O O . GLU A 1 96 ? 5.730 -3.608 -19.486 1.00 76.00 96 GLU A O 1
ATOM 774 N N . SER A 1 97 ? 5.041 -1.527 -19.074 1.00 67.44 97 SER A N 1
ATOM 775 C CA . SER A 1 97 ? 3.715 -1.688 -19.678 1.00 67.44 97 SER A CA 1
ATOM 776 C C . SER A 1 97 ? 3.113 -0.341 -20.074 1.00 67.44 97 SER A C 1
ATOM 778 O O . SER A 1 97 ? 3.396 0.687 -19.463 1.00 67.44 97 SER A O 1
ATOM 780 N N . THR A 1 98 ? 2.194 -0.340 -21.043 1.00 60.38 98 THR A N 1
ATOM 781 C CA . THR A 1 98 ? 1.357 0.820 -21.408 1.00 60.38 98 THR A CA 1
ATOM 782 C C . THR A 1 98 ? 0.487 1.339 -20.265 1.00 60.38 98 THR A C 1
ATOM 784 O O . THR A 1 98 ? -0.018 2.460 -20.348 1.00 60.38 98 THR A O 1
ATOM 787 N N . HIS A 1 99 ? 0.341 0.554 -19.200 1.00 53.31 99 HIS A N 1
ATOM 788 C CA . HIS A 1 99 ? -0.356 0.921 -17.969 1.00 53.31 99 HIS A CA 1
ATOM 789 C C . HIS A 1 99 ? 0.611 1.141 -16.800 1.00 53.31 99 HIS A C 1
ATOM 791 O O . HIS A 1 99 ? 0.194 1.633 -15.756 1.00 53.31 99 HIS A O 1
ATOM 797 N N . THR A 1 100 ? 1.903 0.828 -16.975 1.00 58.22 100 THR A N 1
ATOM 798 C CA . THR A 1 100 ? 2.936 1.198 -16.009 1.00 58.22 100 THR A CA 1
ATOM 799 C C . THR A 1 100 ? 3.211 2.682 -16.163 1.00 58.22 100 THR A C 1
ATOM 801 O O . THR A 1 100 ? 3.458 3.159 -17.272 1.00 58.22 100 THR A O 1
ATOM 804 N N . PRO A 1 101 ? 3.111 3.449 -15.091 1.00 54.97 101 PRO A N 1
ATOM 805 C CA . PRO A 1 101 ? 2.959 4.884 -15.240 1.00 54.97 101 PRO A CA 1
ATOM 806 C C . PRO A 1 101 ? 4.222 5.643 -14.789 1.00 54.97 101 PRO A C 1
ATOM 808 O O . PRO A 1 101 ? 4.237 6.860 -14.701 1.00 54.97 101 PRO A O 1
ATOM 811 N N . TYR A 1 102 ? 5.291 4.896 -14.549 1.00 64.69 102 TYR A N 1
ATOM 812 C CA . TYR A 1 102 ? 6.663 5.353 -14.460 1.00 64.69 102 TYR A CA 1
ATOM 813 C C . TYR A 1 102 ? 7.450 4.753 -15.628 1.00 64.69 102 TYR A C 1
ATOM 815 O O . TYR A 1 102 ? 7.064 3.734 -16.214 1.00 64.69 102 TYR A O 1
ATOM 823 N N . ARG A 1 103 ? 8.562 5.391 -15.971 1.00 83.12 103 ARG A N 1
ATOM 824 C CA . ARG A 1 103 ? 9.557 4.857 -16.899 1.00 83.12 103 ARG A CA 1
ATOM 825 C C . ARG A 1 103 ? 10.933 4.922 -16.263 1.00 83.12 103 ARG A C 1
ATOM 827 O O . ARG A 1 103 ? 11.257 5.890 -15.581 1.00 83.12 103 ARG A O 1
ATOM 834 N N . TYR A 1 104 ? 11.737 3.901 -16.506 1.00 87.06 104 TYR A N 1
ATOM 835 C CA . TYR A 1 104 ? 13.150 3.924 -16.165 1.00 87.06 104 TYR A CA 1
ATOM 836 C C . TYR A 1 104 ? 13.876 4.796 -17.182 1.00 87.06 104 TYR A C 1
ATOM 838 O O . TYR A 1 104 ? 13.692 4.621 -18.390 1.00 87.06 104 TYR A O 1
ATOM 846 N N . VAL A 1 105 ? 14.697 5.721 -16.696 1.00 88.19 105 VAL A N 1
ATOM 847 C CA . VAL A 1 105 ? 15.603 6.513 -17.525 1.00 88.19 105 VAL A CA 1
ATOM 848 C C . VAL A 1 105 ? 17.009 5.977 -17.316 1.00 88.19 105 VAL A C 1
ATOM 850 O O . VAL A 1 105 ? 17.515 5.924 -16.196 1.00 88.19 105 VAL A O 1
ATOM 853 N N . LEU A 1 106 ? 17.627 5.532 -18.406 1.00 89.88 106 LEU A N 1
ATOM 854 C CA . LEU A 1 106 ? 18.973 4.983 -18.415 1.00 89.88 106 LEU A CA 1
ATOM 855 C C . LEU A 1 106 ? 19.866 5.960 -19.172 1.00 89.88 106 LEU A C 1
ATOM 857 O O . LEU A 1 106 ? 19.957 5.889 -20.398 1.00 89.88 106 LEU A O 1
ATOM 861 N N . SER A 1 107 ? 20.464 6.916 -18.461 1.00 84.25 107 SER A N 1
ATOM 862 C CA . SER A 1 107 ? 21.235 8.015 -19.068 1.00 84.25 107 SER A CA 1
ATOM 863 C C . SER A 1 107 ? 22.717 8.030 -18.689 1.00 84.25 107 SER A C 1
ATOM 865 O O . SER A 1 107 ? 23.510 8.711 -19.341 1.00 84.25 107 SER A O 1
ATOM 867 N N . GLN A 1 108 ? 23.123 7.255 -17.682 1.00 83.56 108 GLN A N 1
ATOM 868 C CA . GLN A 1 108 ? 24.533 7.029 -17.384 1.00 83.56 108 GLN A CA 1
ATOM 869 C C . GLN A 1 108 ? 25.015 5.816 -18.172 1.00 83.56 108 GLN A C 1
ATOM 871 O O . GLN A 1 108 ? 24.302 4.823 -18.279 1.00 83.56 108 GLN A O 1
ATOM 876 N N . ALA A 1 109 ? 26.226 5.882 -18.719 1.00 85.25 109 ALA A N 1
ATOM 877 C CA . ALA A 1 109 ? 26.788 4.790 -19.494 1.00 85.25 109 ALA A CA 1
ATOM 878 C C . ALA A 1 109 ? 28.193 4.422 -19.028 1.00 85.25 109 ALA A C 1
ATOM 880 O O . ALA A 1 109 ? 28.950 5.277 -18.570 1.00 85.25 109 ALA A O 1
ATOM 881 N N . ARG A 1 110 ? 28.549 3.151 -19.208 1.00 87.06 110 ARG A N 1
ATOM 882 C CA . ARG A 1 110 ? 29.919 2.654 -19.084 1.00 87.06 110 ARG A CA 1
ATOM 883 C C . ARG A 1 110 ? 30.224 1.630 -20.168 1.00 87.06 110 ARG A C 1
ATOM 885 O O . ARG A 1 110 ? 29.345 0.896 -20.615 1.00 87.06 110 ARG A O 1
ATOM 892 N N . LEU A 1 111 ? 31.478 1.577 -20.593 1.00 89.19 111 LEU A N 1
ATOM 893 C CA . LEU A 1 111 ? 31.984 0.543 -21.490 1.00 89.19 111 LEU A CA 1
ATOM 894 C C . LEU A 1 111 ? 32.539 -0.615 -20.670 1.00 89.19 111 LEU A C 1
ATOM 896 O O . LEU A 1 111 ? 33.212 -0.401 -19.655 1.00 89.19 111 LEU A O 1
ATOM 900 N N . ARG A 1 112 ? 32.257 -1.846 -21.102 1.00 87.44 112 ARG A N 1
ATOM 901 C CA . ARG A 1 112 ? 32.817 -3.037 -20.463 1.00 87.44 112 ARG A CA 1
ATOM 902 C C . ARG A 1 112 ? 34.187 -3.333 -21.062 1.00 87.44 112 ARG A C 1
ATOM 904 O O . ARG A 1 112 ? 34.329 -3.474 -22.273 1.00 87.44 112 ARG A O 1
ATOM 911 N N . ARG A 1 113 ? 35.213 -3.446 -20.226 1.00 82.50 113 ARG A N 1
ATOM 912 C CA . ARG A 1 113 ? 36.547 -3.799 -20.716 1.00 82.50 113 ARG A CA 1
ATOM 913 C C . ARG A 1 113 ? 36.519 -5.186 -21.364 1.00 82.50 113 ARG A C 1
ATOM 915 O O . ARG A 1 113 ? 35.970 -6.118 -20.781 1.00 82.50 113 ARG A O 1
ATOM 922 N N . ARG A 1 114 ? 37.146 -5.296 -22.534 1.00 88.50 114 ARG A N 1
ATOM 923 C CA . ARG A 1 114 ? 37.431 -6.572 -23.196 1.00 88.50 114 ARG A CA 1
ATOM 924 C C . ARG A 1 114 ? 38.724 -7.136 -22.615 1.00 88.50 114 ARG A C 1
ATOM 926 O O . ARG A 1 114 ? 39.707 -6.403 -22.481 1.00 88.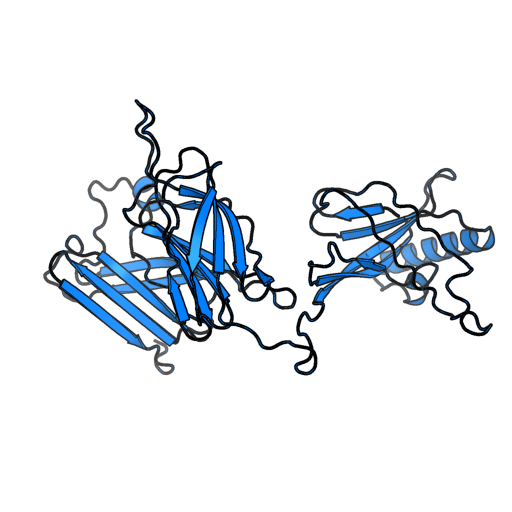50 114 ARG A O 1
ATOM 933 N N . LEU A 1 115 ? 38.693 -8.395 -22.199 1.00 84.94 115 LEU A N 1
ATOM 934 C CA . LEU A 1 115 ? 39.844 -9.126 -21.670 1.00 84.94 115 LEU A CA 1
ATOM 935 C C . LEU A 1 115 ? 40.429 -10.070 -22.726 1.00 84.94 115 LEU A C 1
ATOM 937 O O . LEU A 1 115 ? 41.630 -10.330 -22.694 1.00 84.94 115 LEU A O 1
ATOM 941 N N . ALA A 1 116 ? 39.602 -10.529 -23.666 1.00 87.62 116 ALA A N 1
ATOM 942 C CA . ALA A 1 116 ? 39.991 -11.318 -24.827 1.00 87.62 116 ALA A CA 1
ATOM 943 C C . ALA A 1 116 ? 39.398 -10.749 -26.128 1.00 87.62 116 ALA A C 1
ATOM 945 O O . ALA A 1 116 ? 38.377 -10.060 -26.114 1.00 87.62 116 ALA A O 1
ATOM 946 N N . ASP A 1 117 ? 40.011 -11.087 -27.264 1.00 82.94 117 ASP A N 1
ATOM 947 C CA . ASP A 1 117 ? 39.544 -10.664 -28.594 1.00 82.94 117 ASP A CA 1
ATOM 948 C C . ASP A 1 117 ? 38.196 -11.281 -28.994 1.00 82.94 117 ASP A C 1
ATOM 950 O O . ASP A 1 117 ? 37.518 -10.748 -29.868 1.00 82.94 117 ASP A O 1
ATOM 954 N N . GLU A 1 118 ? 37.784 -12.359 -28.331 1.00 86.31 118 GLU A N 1
ATOM 955 C CA . GLU A 1 118 ? 36.471 -12.995 -28.495 1.00 86.31 118 GLU A CA 1
ATOM 956 C C . GLU A 1 118 ? 35.379 -12.307 -27.654 1.00 86.31 118 GLU A C 1
ATOM 958 O O . GLU A 1 118 ? 34.189 -12.548 -27.857 1.00 86.31 118 GLU A O 1
ATOM 963 N N . ASP A 1 119 ? 35.753 -11.441 -26.699 1.00 89.50 119 ASP A N 1
ATOM 964 C CA . ASP A 1 119 ? 34.769 -10.771 -25.851 1.00 89.50 119 ASP A CA 1
ATOM 965 C C . ASP A 1 119 ? 33.935 -9.792 -26.686 1.00 89.50 119 ASP A C 1
ATOM 967 O O . ASP A 1 119 ? 34.493 -9.009 -27.467 1.00 89.50 119 ASP A O 1
ATOM 971 N N . PRO A 1 120 ? 32.607 -9.751 -26.499 1.00 91.38 120 PRO A N 1
ATOM 972 C CA . PRO A 1 120 ? 31.756 -8.833 -27.238 1.00 91.38 120 PRO A CA 1
ATOM 973 C C . PRO A 1 120 ? 32.014 -7.376 -26.837 1.00 91.38 120 PRO A C 1
ATOM 975 O O . PRO A 1 120 ? 32.343 -7.065 -25.687 1.00 91.38 120 PRO A O 1
ATOM 978 N N . TYR A 1 121 ? 31.785 -6.454 -27.772 1.00 92.38 121 TYR A N 1
ATOM 979 C CA . TYR A 1 121 ? 31.734 -5.032 -27.449 1.00 92.38 121 TYR A CA 1
ATOM 980 C C . TYR A 1 121 ? 30.414 -4.728 -26.742 1.00 92.38 121 TYR A C 1
ATOM 982 O O . TYR A 1 121 ? 29.332 -4.990 -27.274 1.00 92.38 121 TYR A O 1
ATOM 990 N N . ILE A 1 122 ? 30.503 -4.195 -25.520 1.00 93.19 122 ILE A N 1
ATOM 991 C CA . ILE A 1 122 ? 29.338 -3.941 -24.672 1.00 93.19 122 ILE A CA 1
ATOM 992 C C . ILE A 1 122 ? 29.369 -2.508 -24.160 1.00 93.19 122 ILE A C 1
ATOM 994 O O . ILE A 1 122 ? 30.264 -2.100 -23.415 1.00 93.19 122 ILE A O 1
ATOM 998 N N . LYS A 1 123 ? 28.309 -1.770 -24.485 1.00 91.44 123 LYS A N 1
ATOM 999 C CA . LYS A 1 123 ? 27.968 -0.529 -23.798 1.00 91.44 123 LYS A CA 1
ATOM 1000 C C . LYS A 1 123 ? 26.847 -0.813 -22.813 1.00 91.44 123 LYS A C 1
ATOM 1002 O O . LYS A 1 123 ? 25.783 -1.281 -23.204 1.00 91.44 123 LYS A O 1
ATOM 1007 N N . GLU A 1 124 ? 27.080 -0.525 -21.543 1.00 92.06 124 GLU A N 1
ATOM 1008 C CA . GLU A 1 124 ? 26.082 -0.676 -20.493 1.00 92.06 124 GLU A CA 1
ATOM 1009 C C . GLU A 1 124 ? 25.492 0.688 -20.142 1.00 92.06 124 GLU A C 1
ATOM 1011 O O . GLU A 1 124 ? 26.225 1.648 -19.903 1.00 92.06 124 GLU A O 1
ATOM 1016 N N . LEU A 1 125 ? 24.166 0.769 -20.144 1.00 91.69 125 LEU A N 1
ATOM 1017 C CA . LEU A 1 125 ? 23.394 1.922 -19.707 1.00 91.69 125 LEU A CA 1
ATOM 1018 C C . LEU A 1 125 ? 22.828 1.613 -18.324 1.00 91.69 125 LEU A C 1
ATOM 1020 O O . LEU A 1 125 ? 22.208 0.571 -18.131 1.00 91.69 125 LEU A O 1
ATOM 1024 N N . LEU A 1 126 ? 23.037 2.512 -17.374 1.00 86.81 126 LEU A N 1
ATOM 1025 C CA . LEU A 1 126 ? 22.607 2.361 -15.991 1.00 86.81 126 LEU A CA 1
ATOM 1026 C C . LEU A 1 126 ? 21.364 3.204 -15.744 1.00 86.81 126 LEU A C 1
ATOM 1028 O O . LEU A 1 126 ? 21.283 4.344 -16.213 1.00 86.81 126 LEU A O 1
ATOM 1032 N N . THR A 1 127 ? 20.425 2.649 -14.982 1.00 87.31 127 THR A N 1
ATOM 1033 C CA . THR A 1 127 ? 19.268 3.386 -14.478 1.00 87.31 127 THR A CA 1
ATOM 1034 C C . THR A 1 127 ? 19.759 4.525 -13.595 1.00 87.31 127 THR A C 1
ATOM 1036 O O . THR A 1 127 ? 20.395 4.298 -12.567 1.00 87.31 127 THR A O 1
ATOM 1039 N N . THR A 1 128 ? 19.449 5.751 -13.993 1.00 77.81 128 THR A N 1
ATOM 1040 C CA . THR A 1 128 ? 19.789 6.966 -13.246 1.00 77.81 128 THR A CA 1
ATOM 1041 C C . THR A 1 128 ? 18.614 7.445 -12.417 1.00 77.81 128 THR A C 1
ATOM 1043 O O . THR A 1 128 ? 18.785 7.845 -11.269 1.00 77.81 128 THR A O 1
ATOM 1046 N N . GLU A 1 129 ? 17.411 7.351 -12.974 1.00 74.44 129 GLU A N 1
ATOM 1047 C CA . GLU A 1 129 ? 16.185 7.783 -12.320 1.00 74.44 129 GLU A CA 1
ATOM 1048 C C . GLU A 1 129 ? 14.969 7.001 -12.824 1.00 74.44 129 GLU A C 1
ATOM 1050 O O . GLU A 1 129 ? 15.002 6.292 -13.836 1.00 74.44 129 GLU A O 1
ATOM 1055 N N . MET A 1 130 ? 13.875 7.138 -12.083 1.00 73.75 130 MET A N 1
ATOM 1056 C CA . MET A 1 130 ? 12.549 6.736 -12.523 1.00 73.75 130 MET A CA 1
ATOM 1057 C C . MET A 1 130 ? 11.707 7.997 -12.645 1.00 73.75 130 MET A C 1
ATOM 1059 O O . MET A 1 130 ? 11.515 8.718 -11.668 1.00 73.75 130 MET A O 1
ATOM 1063 N N . GLU A 1 131 ? 11.205 8.258 -13.845 1.00 73.62 131 GLU A N 1
ATOM 1064 C CA . GLU A 1 131 ? 10.332 9.397 -14.099 1.00 73.62 131 GLU A CA 1
ATOM 1065 C C . GLU A 1 131 ? 8.874 8.944 -14.065 1.00 73.62 131 GLU A C 1
ATOM 1067 O O . GLU A 1 131 ? 8.489 8.001 -14.766 1.00 73.62 131 GLU A O 1
ATOM 1072 N N . GLY A 1 132 ? 8.047 9.647 -13.289 1.00 57.25 132 GLY A N 1
ATOM 1073 C CA . GLY A 1 132 ? 6.594 9.536 -13.383 1.00 57.25 132 GLY A CA 1
ATOM 1074 C C . GLY A 1 132 ? 6.113 10.080 -14.727 1.00 57.25 132 GLY A C 1
ATOM 1075 O O . GLY A 1 132 ? 6.397 11.222 -15.097 1.00 57.25 132 GLY A O 1
ATOM 1076 N N . ILE A 1 133 ? 5.395 9.259 -15.486 1.00 61.28 133 ILE A N 1
ATOM 1077 C CA . ILE A 1 133 ? 4.669 9.713 -16.663 1.00 61.28 133 ILE A CA 1
ATOM 1078 C C . ILE A 1 133 ? 3.317 10.195 -16.166 1.00 61.28 133 ILE A C 1
ATOM 1080 O O . ILE A 1 133 ? 2.436 9.382 -15.889 1.00 61.28 133 ILE A O 1
ATOM 1084 N N . SER A 1 134 ? 3.143 11.520 -16.158 1.00 48.66 134 SER A N 1
ATOM 1085 C CA . SER A 1 134 ? 1.889 12.165 -15.775 1.00 48.66 134 SER A CA 1
ATOM 1086 C C . SER A 1 134 ? 0.683 11.456 -16.396 1.00 48.66 134 SER A C 1
ATOM 1088 O O . SER A 1 134 ? 0.357 11.660 -17.569 1.00 48.66 134 SER A O 1
ATOM 1090 N N . THR A 1 135 ? -0.054 10.711 -15.575 1.00 52.50 135 THR A N 1
ATOM 1091 C CA . THR A 1 135 ? -1.342 10.116 -15.977 1.00 52.50 135 THR A CA 1
ATOM 1092 C C . THR A 1 135 ? -2.471 11.143 -15.979 1.00 52.50 135 THR A C 1
ATOM 1094 O O . THR A 1 135 ? -3.592 10.851 -16.397 1.00 52.50 135 THR A O 1
ATOM 1097 N N . LYS A 1 136 ? -2.178 12.385 -15.563 1.00 46.91 136 LYS A N 1
ATOM 1098 C CA . LYS A 1 136 ? -3.095 13.521 -15.646 1.00 46.91 136 LYS A CA 1
ATOM 1099 C C . LYS A 1 136 ? -3.388 13.820 -17.110 1.00 46.91 136 LYS A C 1
ATOM 1101 O O . LYS A 1 136 ? -2.707 14.607 -17.768 1.00 46.91 136 LYS A O 1
ATOM 1106 N N . ILE A 1 137 ? -4.456 13.212 -17.611 1.00 52.25 137 ILE A N 1
ATOM 1107 C CA . ILE A 1 137 ? -5.111 13.656 -18.829 1.00 52.25 137 ILE A CA 1
ATOM 1108 C C . ILE A 1 137 ? -5.431 15.137 -18.614 1.00 52.25 137 ILE A C 1
ATOM 1110 O O . ILE A 1 137 ? -6.068 15.514 -17.628 1.00 52.25 137 ILE A O 1
ATOM 1114 N N . SER A 1 138 ? -4.939 15.993 -19.514 1.00 52.19 138 SER A N 1
ATOM 1115 C CA . SER A 1 138 ? -5.287 17.416 -19.530 1.00 52.19 138 SER A CA 1
ATOM 1116 C C . SER A 1 138 ? -6.788 17.576 -19.292 1.00 52.19 138 SER A C 1
ATOM 1118 O O . SER A 1 138 ? -7.572 16.865 -19.915 1.00 52.19 138 SER A O 1
ATOM 1120 N N . LYS A 1 139 ? -7.211 18.532 -18.453 1.00 55.78 139 LYS A N 1
ATOM 1121 C CA . LYS A 1 139 ? -8.643 18.804 -18.205 1.00 55.78 139 LYS A CA 1
ATOM 1122 C C . LYS A 1 139 ? -9.452 18.982 -19.500 1.00 55.78 139 LYS A C 1
ATOM 1124 O O . LYS A 1 139 ? -10.651 18.754 -19.499 1.00 55.78 139 LYS A O 1
ATOM 1129 N N . LYS A 1 140 ? -8.794 19.365 -20.605 1.00 55.62 140 LYS A N 1
ATOM 1130 C CA . LYS A 1 140 ? -9.394 19.497 -21.943 1.00 55.62 140 LYS A CA 1
ATOM 1131 C C . LYS A 1 140 ? -9.628 18.160 -22.669 1.00 55.62 140 LYS A C 1
ATOM 1133 O O . LYS A 1 140 ? -10.431 18.120 -23.589 1.00 55.62 140 LYS A O 1
ATOM 1138 N N . LYS A 1 141 ? -8.908 17.097 -22.299 1.00 57.12 141 LYS A N 1
ATOM 1139 C CA . LYS A 1 141 ? -9.021 15.727 -22.837 1.00 57.12 141 LYS A CA 1
ATOM 1140 C C . LYS A 1 141 ? -9.681 14.747 -21.856 1.00 57.12 141 LYS A C 1
ATOM 1142 O O . LYS A 1 141 ? -10.019 13.640 -22.258 1.00 57.12 141 LYS A O 1
ATOM 1147 N N . ALA A 1 142 ? -9.822 15.118 -20.583 1.00 59.72 142 ALA A N 1
ATOM 1148 C CA . ALA A 1 142 ? -10.432 14.270 -19.569 1.00 59.72 142 ALA A CA 1
ATOM 1149 C C . ALA A 1 142 ? -11.948 14.221 -19.797 1.00 59.72 142 ALA A C 1
ATOM 1151 O O . ALA A 1 142 ? -12.621 15.251 -19.753 1.00 59.72 142 ALA A O 1
ATOM 1152 N N . GLY A 1 143 ? -12.477 13.026 -20.066 1.00 65.69 143 GLY A N 1
ATOM 1153 C CA . GLY A 1 143 ? -13.919 12.797 -20.100 1.00 65.69 143 GLY A CA 1
ATOM 1154 C C . GLY A 1 143 ? -14.575 13.127 -18.755 1.00 65.69 143 GLY A C 1
ATOM 1155 O O . GLY A 1 143 ? -13.906 13.273 -17.728 1.00 65.69 143 GLY A O 1
ATOM 1156 N N . LYS A 1 144 ? -15.906 13.247 -18.745 1.00 76.44 144 LYS A N 1
ATOM 1157 C CA . LYS A 1 144 ? -16.661 13.434 -17.501 1.00 76.44 144 LYS A CA 1
ATOM 1158 C C . LYS A 1 144 ? -16.490 12.186 -16.627 1.00 76.44 144 LYS A C 1
ATOM 1160 O O . LYS A 1 144 ? -16.974 11.121 -16.995 1.00 76.44 144 LYS A O 1
ATOM 1165 N N . ARG A 1 145 ? -15.813 12.328 -15.485 1.00 75.12 145 ARG A N 1
ATOM 1166 C CA . ARG A 1 145 ? -15.657 11.252 -14.496 1.00 75.12 145 ARG A CA 1
ATOM 1167 C C . ARG A 1 145 ? -17.035 10.863 -13.948 1.00 75.12 145 ARG A C 1
ATOM 1169 O O . ARG A 1 145 ? -17.827 11.743 -13.599 1.00 75.12 145 ARG A O 1
ATOM 1176 N N . LEU A 1 146 ? -17.321 9.568 -13.916 1.00 84.31 146 LEU A N 1
ATOM 1177 C CA . LEU A 1 146 ? -18.542 9.003 -13.342 1.00 84.31 146 LEU A CA 1
ATOM 1178 C C . LEU A 1 146 ? -18.377 8.821 -11.828 1.00 84.31 146 LEU A C 1
ATOM 1180 O O . LEU A 1 146 ? -17.257 8.851 -11.312 1.00 84.31 146 LEU A O 1
ATOM 1184 N N . GLU A 1 147 ? -19.486 8.630 -11.108 1.00 86.31 147 GLU A N 1
ATOM 1185 C CA . GLU A 1 147 ? -19.403 8.176 -9.715 1.00 86.31 147 GLU A CA 1
ATOM 1186 C C . GLU A 1 147 ? -18.744 6.794 -9.669 1.00 86.31 147 GLU A C 1
ATOM 1188 O O . GLU A 1 147 ? -19.090 5.904 -10.448 1.00 86.31 147 GLU A O 1
ATOM 1193 N N . SER A 1 148 ? -17.755 6.644 -8.788 1.00 88.88 148 SER A N 1
ATOM 1194 C CA . SER A 1 148 ? -16.877 5.478 -8.773 1.00 88.88 148 SER A CA 1
ATOM 1195 C C . SER A 1 148 ? -17.592 4.226 -8.271 1.00 88.88 148 SER A C 1
ATOM 1197 O O . SER A 1 148 ? -18.298 4.265 -7.255 1.00 88.88 148 SER A O 1
ATOM 1199 N N . ASN A 1 149 ? -17.328 3.105 -8.946 1.00 91.25 149 ASN A N 1
ATOM 1200 C CA . ASN A 1 149 ? -17.799 1.768 -8.590 1.00 91.25 149 ASN A CA 1
ATOM 1201 C C . ASN A 1 149 ? -16.595 0.853 -8.374 1.00 91.25 149 ASN A C 1
ATOM 1203 O O . ASN A 1 149 ? -16.053 0.286 -9.327 1.00 91.25 149 ASN A O 1
ATOM 1207 N N . TRP A 1 150 ? -16.194 0.700 -7.116 1.00 93.44 150 TRP A N 1
ATOM 1208 C CA . TRP A 1 150 ? -15.008 -0.061 -6.747 1.00 93.44 150 TRP A CA 1
ATOM 1209 C C . TRP A 1 150 ? -15.323 -1.539 -6.570 1.00 93.44 150 TRP A C 1
ATOM 1211 O O . TRP A 1 150 ? -16.293 -1.902 -5.901 1.00 93.44 150 TRP A O 1
ATOM 1221 N N . ILE A 1 151 ? -14.466 -2.381 -7.136 1.00 94.75 151 ILE A N 1
ATOM 1222 C CA . ILE A 1 151 ? -14.408 -3.816 -6.877 1.00 94.75 151 ILE A CA 1
ATOM 1223 C C . ILE A 1 151 ? -13.016 -4.127 -6.347 1.00 94.75 151 ILE A C 1
ATOM 1225 O O . ILE A 1 151 ? -12.021 -3.703 -6.938 1.00 94.75 151 ILE A O 1
ATOM 1229 N N . LEU A 1 152 ? -12.961 -4.855 -5.235 1.00 94.44 152 LEU A N 1
ATOM 1230 C CA . LEU A 1 152 ? -11.733 -5.391 -4.669 1.00 94.44 152 LEU A CA 1
ATOM 1231 C C . LEU A 1 152 ? -11.768 -6.911 -4.761 1.00 94.44 152 LEU A C 1
ATOM 1233 O O . LEU A 1 152 ? -12.760 -7.519 -4.370 1.00 94.44 152 LEU A O 1
ATOM 1237 N N . SER A 1 153 ? -10.675 -7.507 -5.222 1.00 93.56 153 SER A N 1
ATOM 1238 C CA . SER A 1 153 ? -10.432 -8.948 -5.145 1.00 93.56 153 SER A CA 1
ATOM 1239 C C . SER A 1 153 ? -9.205 -9.199 -4.277 1.00 93.56 153 SER A C 1
ATOM 1241 O O . SER A 1 153 ? -8.168 -8.558 -4.466 1.00 93.56 153 SER A O 1
ATOM 1243 N N . MET A 1 154 ? -9.337 -10.114 -3.324 1.00 93.62 154 MET A N 1
ATOM 1244 C CA . MET A 1 154 ? -8.308 -10.461 -2.350 1.00 93.62 154 MET A CA 1
ATOM 1245 C C . MET A 1 154 ? -8.030 -11.957 -2.436 1.00 93.62 154 MET A C 1
ATOM 1247 O O . MET A 1 154 ? -8.931 -12.752 -2.185 1.00 93.62 154 MET A O 1
ATOM 1251 N N . ALA A 1 155 ? -6.802 -12.317 -2.803 1.00 93.00 155 ALA A N 1
ATOM 1252 C CA . ALA A 1 155 ? -6.326 -13.691 -2.716 1.00 93.00 155 ALA A CA 1
ATOM 1253 C C . ALA A 1 155 ? -5.870 -13.963 -1.281 1.00 93.00 155 ALA A C 1
ATOM 1255 O O . ALA A 1 155 ? -5.093 -13.174 -0.727 1.00 93.00 155 ALA A O 1
ATOM 1256 N N . ILE A 1 156 ? -6.363 -15.051 -0.703 1.00 93.62 156 ILE A N 1
ATOM 1257 C CA . ILE A 1 156 ? -6.080 -15.468 0.668 1.00 93.62 156 ILE A CA 1
ATOM 1258 C C . ILE A 1 156 ? -5.303 -16.787 0.695 1.00 93.62 156 ILE A C 1
ATOM 1260 O O . ILE A 1 156 ? -5.334 -17.552 -0.266 1.00 93.62 156 ILE A O 1
ATOM 1264 N N . THR A 1 157 ? -4.582 -17.044 1.781 1.00 91.75 157 THR A N 1
ATOM 1265 C CA . THR A 1 157 ? -3.858 -18.304 1.978 1.00 91.75 157 THR A CA 1
ATOM 1266 C C . THR A 1 157 ? -4.811 -19.447 2.318 1.00 91.75 157 THR A C 1
ATOM 1268 O O . THR A 1 157 ? -5.870 -19.242 2.925 1.00 91.75 157 THR A O 1
ATOM 1271 N N . ASP A 1 158 ? -4.397 -20.668 1.975 1.00 88.69 158 ASP A N 1
ATOM 1272 C CA . ASP A 1 158 ? -5.072 -21.885 2.419 1.00 88.69 158 ASP A CA 1
ATOM 1273 C C . ASP A 1 158 ? -5.159 -21.930 3.950 1.00 88.69 158 ASP A C 1
ATOM 1275 O O . ASP A 1 158 ? -4.211 -21.585 4.655 1.00 88.69 158 ASP A O 1
ATOM 1279 N N . GLY A 1 159 ? -6.310 -22.360 4.465 1.00 87.81 159 GLY A N 1
ATOM 1280 C CA . GLY A 1 159 ? -6.558 -22.438 5.906 1.00 87.81 159 GLY A CA 1
ATOM 1281 C C . GLY A 1 159 ? -7.040 -21.137 6.551 1.00 87.81 159 GLY A C 1
ATOM 1282 O O . GLY A 1 159 ? -7.410 -21.169 7.718 1.00 87.81 159 GLY A O 1
ATOM 1283 N N . SER A 1 160 ? -7.116 -20.024 5.813 1.00 92.00 160 SER A N 1
ATOM 1284 C CA . SER A 1 160 ? -7.738 -18.790 6.310 1.00 92.00 160 SER A CA 1
ATOM 1285 C C . SER A 1 160 ? -9.179 -19.046 6.771 1.00 92.00 160 SER A C 1
ATOM 1287 O O . SER A 1 160 ? -9.994 -19.575 6.015 1.00 92.00 160 SER A O 1
ATOM 1289 N N . THR A 1 161 ? -9.515 -18.634 7.994 1.00 92.44 161 THR A N 1
ATOM 1290 C CA . THR A 1 161 ? -10.833 -18.849 8.620 1.00 92.44 161 THR A CA 1
ATOM 1291 C C . THR A 1 161 ? -11.603 -17.552 8.867 1.00 92.44 161 THR A C 1
ATOM 1293 O O . THR A 1 161 ? -12.836 -17.568 8.930 1.00 92.44 161 THR A O 1
ATOM 1296 N N . LEU A 1 162 ? -10.905 -16.424 9.006 1.00 93.56 162 LEU A N 1
ATOM 1297 C CA . LEU A 1 162 ? -11.501 -15.132 9.343 1.00 93.56 162 LEU A CA 1
ATOM 1298 C C . LEU A 1 162 ? -11.895 -14.342 8.093 1.00 93.56 162 LEU A C 1
ATOM 1300 O O . LEU A 1 162 ? -11.164 -14.320 7.106 1.00 93.56 162 LEU A O 1
ATOM 1304 N N . LEU A 1 163 ? -13.048 -13.666 8.144 1.00 95.31 163 LEU A N 1
ATOM 1305 C CA . LEU A 1 163 ? -13.504 -12.770 7.079 1.00 95.31 163 LEU A CA 1
ATOM 1306 C C . LEU A 1 163 ? -12.992 -11.340 7.349 1.00 95.31 163 LEU A C 1
ATOM 1308 O O . LEU A 1 163 ? -13.398 -10.724 8.341 1.00 95.31 163 LEU A O 1
ATOM 1312 N N . PRO A 1 164 ? -12.123 -10.780 6.486 1.00 96.00 164 PRO A N 1
ATOM 1313 C CA . PRO A 1 164 ? -11.662 -9.407 6.633 1.00 96.00 164 PRO A CA 1
ATOM 1314 C C . PRO A 1 164 ? -12.767 -8.374 6.385 1.00 96.00 164 PRO A C 1
ATOM 1316 O O . PRO A 1 164 ? -13.651 -8.538 5.549 1.00 96.00 164 PRO A O 1
ATOM 1319 N N . VAL A 1 165 ? -12.651 -7.233 7.053 1.00 96.44 165 VAL A N 1
ATOM 1320 C CA . VAL A 1 165 ? -13.410 -6.019 6.757 1.00 96.44 165 VAL A CA 1
ATOM 1321 C C . VAL A 1 165 ? -12.499 -5.054 6.013 1.00 96.44 165 VAL A C 1
ATOM 1323 O O . VAL A 1 165 ? -11.412 -4.718 6.483 1.00 96.44 165 VAL A O 1
ATOM 1326 N N . VAL A 1 166 ? -12.952 -4.596 4.848 1.00 96.25 166 VAL A N 1
ATOM 1327 C CA . VAL A 1 166 ? -12.181 -3.728 3.954 1.00 96.25 166 VAL A CA 1
ATOM 1328 C C . VAL A 1 166 ? -12.761 -2.318 3.957 1.00 96.25 166 VAL A C 1
ATOM 1330 O O . VAL A 1 166 ? -13.941 -2.118 3.671 1.00 96.25 166 VAL A O 1
ATOM 1333 N N . MET A 1 167 ? -11.904 -1.330 4.196 1.00 95.88 167 MET A N 1
ATOM 1334 C CA . MET A 1 167 ? -12.213 0.094 4.100 1.00 95.88 167 MET A CA 1
ATOM 1335 C C . MET A 1 167 ? -11.382 0.738 2.990 1.00 95.88 167 MET A C 1
ATOM 1337 O O . MET A 1 167 ? -10.157 0.600 2.952 1.00 95.88 167 MET A O 1
ATOM 1341 N N . LEU A 1 168 ? -12.040 1.496 2.115 1.00 94.44 168 LEU A N 1
ATOM 1342 C CA . LEU A 1 168 ? -11.379 2.410 1.190 1.00 94.44 168 LEU A CA 1
ATOM 1343 C C . LEU A 1 168 ? -11.220 3.773 1.860 1.00 94.44 168 LEU A C 1
ATOM 1345 O O . LEU A 1 168 ? -12.218 4.422 2.176 1.00 94.44 168 LEU A O 1
ATOM 1349 N N . CYS A 1 169 ? -9.975 4.204 2.051 1.00 93.44 169 CYS A N 1
ATOM 1350 C CA . CYS A 1 169 ? -9.642 5.441 2.747 1.00 93.44 169 CYS A CA 1
ATOM 1351 C C . CYS A 1 169 ? -9.101 6.473 1.754 1.00 93.44 169 CYS A C 1
ATOM 1353 O O . CYS A 1 169 ? -8.058 6.276 1.117 1.00 93.44 169 CYS A O 1
ATOM 1355 N N . GLY A 1 170 ? -9.819 7.579 1.619 1.00 87.38 170 GLY A N 1
ATOM 1356 C CA . GLY A 1 170 ? -9.452 8.721 0.799 1.00 87.38 170 GLY A CA 1
ATOM 1357 C C . GLY A 1 170 ? -9.069 9.948 1.615 1.00 87.38 170 GLY A C 1
ATOM 1358 O O . GLY A 1 170 ? -8.979 9.927 2.841 1.00 87.38 170 GLY A O 1
ATOM 1359 N N . ALA A 1 171 ? -8.810 11.046 0.909 1.00 77.81 171 ALA A N 1
ATOM 1360 C CA . ALA A 1 171 ? -8.421 12.310 1.527 1.00 77.81 171 ALA A CA 1
ATOM 1361 C C . ALA A 1 171 ? -9.506 12.870 2.473 1.00 77.81 171 ALA A C 1
ATOM 1363 O O . ALA A 1 171 ? -10.701 12.673 2.249 1.00 77.81 171 ALA A O 1
ATOM 1364 N N . LYS A 1 172 ? -9.090 13.663 3.472 1.00 74.62 172 LYS A N 1
ATOM 1365 C CA . LYS A 1 172 ? -9.980 14.366 4.420 1.00 74.62 172 LYS A CA 1
ATOM 1366 C C . LYS A 1 172 ? -10.877 13.428 5.246 1.00 74.62 172 LYS A C 1
ATOM 1368 O O . LYS A 1 172 ? -12.073 13.681 5.366 1.00 74.62 172 LYS A O 1
ATOM 1373 N N . ASN A 1 173 ? -10.306 12.348 5.782 1.00 74.19 173 ASN A N 1
ATOM 1374 C CA . ASN A 1 173 ? -10.996 11.373 6.644 1.00 74.19 173 ASN A CA 1
ATOM 1375 C C . ASN A 1 173 ? -12.233 10.738 5.986 1.00 74.19 173 ASN A C 1
ATOM 1377 O O . ASN A 1 173 ? -13.229 10.434 6.640 1.00 74.19 173 ASN A O 1
ATOM 1381 N N . THR A 1 174 ? -12.195 10.556 4.663 1.00 87.31 174 THR A N 1
ATOM 1382 C CA . THR A 1 174 ? -13.266 9.870 3.937 1.00 87.31 174 THR A CA 1
ATOM 1383 C C . THR A 1 174 ? -12.949 8.383 3.860 1.00 87.31 174 THR A C 1
ATOM 1385 O O . THR A 1 174 ? -12.231 7.925 2.978 1.00 87.31 174 THR A O 1
ATOM 1388 N N . SER A 1 175 ? -13.488 7.616 4.801 1.00 92.19 175 SER A N 1
ATOM 1389 C CA . SER A 1 175 ? -13.311 6.164 4.862 1.00 92.19 175 SER A CA 1
ATOM 1390 C C . SER A 1 175 ? -14.657 5.477 4.637 1.00 92.19 175 SER A C 1
ATOM 1392 O O . SER A 1 175 ? -15.598 5.707 5.392 1.00 92.19 175 SER A O 1
ATOM 1394 N N . LEU A 1 176 ? -14.771 4.647 3.596 1.00 94.62 176 LEU A N 1
ATOM 1395 C CA . LEU A 1 176 ? -16.000 3.906 3.279 1.00 94.62 176 LEU A CA 1
ATOM 1396 C C . LEU A 1 176 ? -15.748 2.399 3.286 1.00 94.62 176 LEU A C 1
ATOM 1398 O O . LEU A 1 176 ? -14.815 1.915 2.643 1.00 94.62 176 LEU A O 1
ATOM 1402 N N . GLN A 1 177 ? -16.607 1.662 3.989 1.00 95.75 177 GLN A N 1
ATOM 1403 C CA . GLN A 1 177 ? -16.550 0.205 4.050 1.00 95.75 177 GLN A CA 1
ATOM 1404 C C . GLN A 1 177 ? -17.026 -0.413 2.738 1.00 95.75 177 GLN A C 1
ATOM 1406 O O . GLN A 1 177 ? -18.076 -0.039 2.215 1.00 95.75 177 GLN A O 1
ATOM 1411 N N . MET A 1 178 ? -16.276 -1.383 2.223 1.00 96.69 178 MET A N 1
ATOM 1412 C CA . MET A 1 178 ? -16.724 -2.199 1.103 1.00 96.69 178 MET A CA 1
ATOM 1413 C C . MET A 1 178 ? -17.625 -3.332 1.599 1.00 96.69 178 MET A C 1
ATOM 1415 O O . MET A 1 178 ? -17.366 -3.951 2.630 1.00 96.69 178 MET A O 1
ATOM 1419 N N . GLN A 1 179 ? -18.672 -3.632 0.840 1.00 96.81 179 GLN A N 1
ATOM 1420 C CA . GLN A 1 179 ? -19.551 -4.764 1.101 1.00 96.81 179 GLN A CA 1
ATOM 1421 C C . GLN A 1 179 ? -18.899 -6.045 0.575 1.00 96.81 179 GLN A C 1
ATOM 1423 O O . GLN A 1 179 ? -18.545 -6.107 -0.602 1.00 96.81 179 GLN A O 1
ATOM 1428 N N . ASN A 1 180 ? -18.755 -7.068 1.420 1.00 96.06 180 ASN A N 1
ATOM 1429 C CA . ASN A 1 180 ? -18.379 -8.405 0.963 1.00 96.06 180 ASN A CA 1
ATOM 1430 C C . ASN A 1 180 ? -19.475 -8.961 0.030 1.00 96.06 180 ASN A C 1
ATOM 1432 O O . ASN A 1 180 ? -20.664 -8.841 0.329 1.00 96.06 180 ASN A O 1
ATOM 1436 N N . LEU A 1 181 ? -19.075 -9.499 -1.125 1.00 94.56 181 LEU A N 1
ATOM 1437 C CA . LEU A 1 181 ? -20.008 -10.041 -2.119 1.00 94.56 181 LEU A CA 1
ATOM 1438 C C . LEU A 1 181 ? -20.448 -11.465 -1.777 1.00 94.56 181 LEU A C 1
ATOM 1440 O O . LEU A 1 181 ? -21.626 -11.785 -1.914 1.00 94.56 181 LEU A O 1
ATOM 1444 N N . ASP A 1 182 ? -19.495 -12.289 -1.350 1.00 92.31 182 ASP A N 1
ATOM 1445 C CA . ASP A 1 182 ? -19.704 -13.657 -0.888 1.00 92.31 182 ASP A CA 1
ATOM 1446 C C . ASP A 1 182 ? -18.617 -13.985 0.155 1.00 92.31 182 ASP A C 1
ATOM 1448 O O . ASP A 1 182 ? -17.427 -13.754 -0.115 1.00 92.31 182 ASP A O 1
ATOM 1452 N N . PRO A 1 183 ? -18.984 -14.467 1.356 1.00 92.44 183 PRO A N 1
ATOM 1453 C CA . PRO A 1 183 ? -18.018 -14.895 2.361 1.00 92.44 183 PRO A CA 1
ATOM 1454 C C . PRO A 1 183 ? -17.401 -16.265 2.041 1.00 92.44 183 PRO A C 1
ATOM 1456 O O . PRO A 1 183 ? -16.515 -16.708 2.768 1.00 92.44 183 PRO A O 1
ATOM 1459 N N . THR A 1 184 ? -17.869 -16.949 0.994 1.00 94.25 184 THR A N 1
ATOM 1460 C CA . THR A 1 184 ? -17.336 -18.218 0.488 1.00 94.25 184 THR A CA 1
ATOM 1461 C C . THR A 1 184 ? -16.189 -17.934 -0.491 1.00 94.25 184 THR A C 1
ATOM 1463 O O . THR A 1 184 ? -16.434 -17.393 -1.574 1.00 94.25 184 THR A O 1
ATOM 1466 N N . PRO A 1 185 ? -14.930 -18.280 -0.166 1.00 93.44 185 PRO A N 1
ATOM 1467 C CA . PRO A 1 185 ? -13.823 -18.109 -1.102 1.00 93.44 185 PRO A CA 1
ATOM 1468 C C . PRO A 1 185 ? -14.007 -18.988 -2.345 1.00 93.44 185 PRO A C 1
ATOM 1470 O O . PRO A 1 185 ? -14.309 -20.174 -2.234 1.00 93.44 185 PRO A O 1
ATOM 1473 N N . THR A 1 186 ? -13.789 -18.424 -3.534 1.00 92.69 186 THR A N 1
ATOM 1474 C CA . THR A 1 186 ? -13.722 -19.177 -4.800 1.00 92.69 186 THR A CA 1
ATOM 1475 C C . THR A 1 186 ? -12.299 -19.088 -5.327 1.00 92.69 186 THR A C 1
ATOM 1477 O O . THR A 1 186 ? -11.796 -17.979 -5.479 1.00 92.69 186 THR A O 1
ATOM 1480 N N . ASP A 1 187 ? -11.636 -20.222 -5.563 1.00 91.00 187 ASP A N 1
ATOM 1481 C CA . ASP A 1 187 ? -10.206 -20.275 -5.917 1.00 91.00 187 ASP A CA 1
ATOM 1482 C C . ASP A 1 187 ? -9.325 -19.458 -4.948 1.00 91.00 187 ASP A C 1
ATOM 1484 O O . ASP A 1 187 ? -8.427 -18.727 -5.363 1.00 91.00 187 ASP A O 1
ATOM 1488 N N . ASN A 1 188 ? -9.633 -19.534 -3.646 1.00 92.75 188 ASN A N 1
ATOM 1489 C CA . ASN A 1 188 ? -9.009 -18.737 -2.582 1.00 92.75 188 ASN A CA 1
ATOM 1490 C C . ASN A 1 188 ? -9.083 -17.220 -2.802 1.00 92.75 188 ASN A C 1
ATOM 1492 O O . ASN A 1 188 ? -8.225 -16.464 -2.350 1.00 92.75 188 ASN A O 1
ATOM 1496 N N . ILE A 1 189 ? -10.122 -16.750 -3.492 1.00 93.75 189 ILE A N 1
ATOM 1497 C CA . ILE A 1 189 ? -10.381 -15.330 -3.703 1.00 93.75 189 ILE A CA 1
ATOM 1498 C C . ILE A 1 189 ? -11.701 -14.952 -3.041 1.00 93.75 189 ILE A C 1
ATOM 1500 O O . ILE A 1 189 ? -12.740 -15.571 -3.272 1.00 93.75 189 ILE A O 1
ATOM 1504 N N . ILE A 1 190 ? -11.660 -13.872 -2.265 1.00 96.00 190 ILE A N 1
ATOM 1505 C CA . ILE A 1 190 ? -12.837 -13.179 -1.741 1.00 96.00 190 ILE A CA 1
ATOM 1506 C C . ILE A 1 190 ? -12.946 -11.799 -2.384 1.00 96.00 190 ILE A C 1
ATOM 1508 O O . ILE A 1 190 ? -11.940 -11.145 -2.681 1.00 96.00 190 ILE A O 1
ATOM 1512 N N . SER A 1 191 ? -14.175 -11.354 -2.638 1.00 96.38 191 SER A N 1
ATOM 1513 C CA . SER A 1 191 ? -14.427 -10.111 -3.367 1.00 96.38 191 SER A CA 1
ATOM 1514 C C . SER A 1 191 ? -15.343 -9.165 -2.606 1.00 96.38 191 SER A C 1
ATOM 1516 O O . SER A 1 191 ? -16.271 -9.579 -1.911 1.00 96.38 191 SER A O 1
ATOM 1518 N N . TYR A 1 192 ? -15.092 -7.874 -2.784 1.00 97.69 192 TYR A N 1
ATOM 1519 C CA . TYR A 1 192 ? -15.834 -6.796 -2.150 1.00 97.69 192 TYR A CA 1
ATOM 1520 C C . TYR A 1 192 ? -16.247 -5.759 -3.183 1.00 97.69 192 TYR A C 1
ATOM 1522 O O . TYR A 1 192 ? -15.588 -5.575 -4.209 1.00 97.69 192 TYR A O 1
ATOM 1530 N N . GLN A 1 193 ? -17.314 -5.027 -2.884 1.00 96.94 193 GLN A N 1
ATOM 1531 C CA . GLN A 1 193 ? -17.836 -3.984 -3.748 1.00 96.94 193 GLN A CA 1
ATOM 1532 C C . GLN A 1 193 ? -18.216 -2.726 -2.971 1.00 96.94 193 GLN A C 1
ATOM 1534 O O . GLN A 1 193 ? -18.740 -2.782 -1.862 1.00 96.94 193 GLN A O 1
ATOM 1539 N N . LEU A 1 194 ? -18.005 -1.573 -3.602 1.00 95.69 194 LEU A N 1
ATOM 1540 C CA . LEU A 1 194 ? -18.524 -0.290 -3.150 1.00 95.69 194 LEU A CA 1
ATOM 1541 C C . LEU A 1 194 ? -19.097 0.487 -4.348 1.00 95.69 194 LEU A C 1
ATOM 1543 O O . LEU A 1 194 ? -18.354 0.941 -5.220 1.00 95.69 194 LEU A O 1
ATOM 1547 N N . LYS A 1 195 ? -20.429 0.621 -4.401 1.00 92.44 195 LYS A N 1
ATOM 1548 C CA . LYS A 1 195 ? -21.160 1.277 -5.505 1.00 92.44 195 LYS A CA 1
ATOM 1549 C C . LYS A 1 195 ? -21.380 2.771 -5.239 1.00 92.44 195 LYS A C 1
ATOM 1551 O O . LYS A 1 195 ? -21.600 3.154 -4.095 1.00 92.44 195 LYS A O 1
ATOM 1556 N N . SER A 1 196 ? -21.394 3.584 -6.300 1.00 83.44 196 SER A N 1
ATOM 1557 C CA . SER A 1 196 ? -21.754 5.019 -6.292 1.00 83.44 196 SER A CA 1
ATOM 1558 C C . SER A 1 196 ? -21.062 5.819 -5.181 1.00 83.44 196 SER A C 1
ATOM 1560 O O . SER A 1 196 ? -21.686 6.509 -4.376 1.00 83.44 196 SER A O 1
ATOM 1562 N N . SER A 1 197 ? -19.740 5.682 -5.095 1.00 81.00 197 SER A N 1
ATOM 1563 C CA . SER A 1 197 ? -18.975 6.156 -3.941 1.00 81.00 197 SER A CA 1
ATOM 1564 C C . SER A 1 197 ? -18.223 7.459 -4.194 1.00 81.00 197 SER A C 1
ATOM 1566 O O . SER A 1 197 ? -17.722 7.728 -5.288 1.00 81.00 197 SER A O 1
ATOM 1568 N N . LYS A 1 198 ? -18.114 8.269 -3.135 1.00 84.69 198 LYS A N 1
ATOM 1569 C CA . LYS A 1 198 ? -17.366 9.535 -3.109 1.00 84.69 198 LYS A CA 1
ATOM 1570 C C . LYS A 1 198 ? -16.261 9.488 -2.058 1.00 84.69 198 LYS A C 1
ATOM 1572 O O . LYS A 1 198 ? -16.222 10.316 -1.159 1.00 84.69 198 LYS A O 1
ATOM 1577 N N . VAL A 1 199 ? -15.351 8.524 -2.197 1.00 83.19 199 VAL A N 1
ATOM 1578 C CA . VAL A 1 199 ? -14.130 8.446 -1.368 1.00 83.19 199 VAL A CA 1
ATOM 1579 C C . VAL A 1 199 ? -13.108 9.531 -1.755 1.00 83.19 199 VAL A C 1
ATOM 1581 O O . VAL A 1 199 ? -12.152 9.803 -1.043 1.00 83.19 199 VAL A O 1
ATOM 1584 N N . GLY A 1 200 ? -13.292 10.205 -2.893 1.00 80.44 200 GLY A N 1
ATOM 1585 C CA . GLY A 1 200 ? -12.315 11.178 -3.376 1.00 80.44 200 GLY A CA 1
ATOM 1586 C C . GLY A 1 200 ? -11.014 10.499 -3.812 1.00 80.44 200 GLY A C 1
ATOM 1587 O O . GLY A 1 200 ? -11.039 9.404 -4.372 1.00 80.44 200 GLY A O 1
ATOM 1588 N N . LEU A 1 201 ? -9.878 11.170 -3.607 1.00 79.81 201 LEU A N 1
ATOM 1589 C CA . LEU A 1 201 ? -8.571 10.598 -3.931 1.00 79.81 201 LEU A CA 1
ATOM 1590 C C . LEU A 1 201 ? -8.225 9.519 -2.903 1.00 79.81 201 LEU A C 1
ATOM 1592 O O . LEU A 1 201 ? -7.954 9.850 -1.749 1.00 79.81 201 LEU A O 1
ATOM 1596 N N . LEU A 1 202 ? -8.218 8.259 -3.340 1.00 86.31 202 LEU A N 1
ATOM 1597 C CA . LEU A 1 202 ? -7.801 7.129 -2.516 1.00 86.31 202 LEU A CA 1
ATOM 1598 C C . LEU A 1 202 ? -6.349 7.295 -2.067 1.00 86.31 202 LEU A C 1
ATOM 1600 O O . LEU A 1 202 ? -5.498 7.758 -2.821 1.00 86.31 202 LEU A O 1
ATOM 1604 N N . ARG A 1 203 ? -6.076 6.939 -0.816 1.00 86.31 203 ARG A N 1
ATOM 1605 C CA . ARG A 1 203 ? -4.749 7.032 -0.196 1.00 86.31 203 ARG A CA 1
ATOM 1606 C C . ARG A 1 203 ? -4.270 5.685 0.303 1.00 86.31 203 ARG A C 1
ATOM 1608 O O . ARG A 1 203 ? -3.091 5.376 0.175 1.00 86.31 203 ARG A O 1
ATOM 1615 N N . LYS A 1 204 ? -5.184 4.895 0.859 1.00 91.12 204 LYS A N 1
ATOM 1616 C CA . LYS A 1 204 ? -4.890 3.577 1.405 1.00 91.12 204 LYS A CA 1
ATOM 1617 C C . LYS A 1 204 ? -6.122 2.686 1.404 1.00 91.12 204 LYS A C 1
ATOM 1619 O O . LYS A 1 204 ? -7.253 3.162 1.289 1.00 91.12 204 LYS A O 1
ATOM 1624 N N . ILE A 1 205 ? -5.878 1.398 1.564 1.00 93.81 205 ILE A N 1
ATOM 1625 C CA . ILE A 1 205 ? -6.885 0.422 1.963 1.00 93.81 205 ILE A CA 1
ATOM 1626 C C . ILE A 1 205 ? -6.565 0.021 3.385 1.00 93.81 205 ILE A C 1
ATOM 1628 O O . ILE A 1 205 ? -5.416 -0.289 3.687 1.00 93.81 205 ILE A O 1
ATOM 1632 N N . ARG A 1 206 ? -7.575 -0.001 4.242 1.00 95.00 206 ARG A N 1
ATOM 1633 C CA . ARG A 1 206 ? -7.455 -0.569 5.579 1.00 95.00 206 ARG A CA 1
ATOM 1634 C C . ARG A 1 206 ? -8.190 -1.895 5.613 1.00 95.00 206 ARG A C 1
ATOM 1636 O O . ARG A 1 206 ? -9.354 -1.965 5.225 1.00 95.00 206 ARG A O 1
ATOM 1643 N N . VAL A 1 207 ? -7.499 -2.923 6.075 1.00 95.38 207 VAL A N 1
ATOM 1644 C CA . VAL A 1 207 ? -8.041 -4.260 6.277 1.00 95.38 207 VAL A CA 1
ATOM 1645 C C . VAL A 1 207 ? -8.013 -4.547 7.767 1.00 95.38 207 VAL A C 1
ATOM 1647 O O . VAL A 1 207 ? -6.952 -4.532 8.378 1.00 95.38 207 VAL A O 1
ATOM 1650 N N . SER A 1 208 ? -9.179 -4.767 8.357 1.00 94.06 208 SER A N 1
ATOM 1651 C CA . SER A 1 208 ? -9.333 -5.101 9.774 1.00 94.06 208 SER A CA 1
ATOM 1652 C C . SER A 1 208 ? -10.009 -6.449 9.926 1.00 94.06 208 SER A C 1
ATOM 1654 O O . SER A 1 208 ? -10.885 -6.782 9.131 1.00 94.06 208 SER A O 1
ATOM 1656 N N . VAL A 1 209 ? -9.667 -7.191 10.970 1.00 91.62 209 VAL A N 1
ATOM 1657 C CA . VAL A 1 209 ? -10.271 -8.493 11.239 1.00 91.62 209 VAL A CA 1
ATOM 1658 C C . VAL A 1 209 ? -11.103 -8.435 12.514 1.00 91.62 209 VAL A C 1
ATOM 1660 O O . VAL A 1 209 ? -10.607 -8.131 13.600 1.00 91.62 209 VAL A O 1
ATOM 1663 N N . ASN A 1 210 ? -12.395 -8.731 12.364 1.00 82.25 210 ASN A N 1
ATOM 1664 C CA . ASN A 1 210 ? -13.369 -8.716 13.453 1.00 82.25 210 ASN A CA 1
ATOM 1665 C C . ASN A 1 210 ? -13.692 -10.154 13.907 1.00 82.25 210 ASN A C 1
ATOM 1667 O O . ASN A 1 210 ? -12.800 -10.986 14.027 1.00 82.25 210 ASN A O 1
ATOM 1671 N N . LYS A 1 211 ? -14.962 -10.443 14.226 1.00 78.88 211 LYS A N 1
ATOM 1672 C CA . LYS A 1 211 ? -15.429 -11.766 14.686 1.00 78.88 211 LYS A CA 1
ATOM 1673 C C . LYS A 1 211 ? -16.051 -12.620 13.570 1.00 78.88 211 LYS A C 1
ATOM 1675 O O . LYS A 1 211 ? -16.452 -13.748 13.836 1.00 78.88 211 LYS A O 1
ATOM 1680 N N . GLU A 1 212 ? -16.204 -12.068 12.369 1.00 89.75 212 GLU A N 1
ATOM 1681 C CA . GLU A 1 212 ? -16.844 -12.758 11.247 1.00 89.75 212 GLU A CA 1
ATOM 1682 C C . GLU A 1 212 ? -15.895 -13.781 10.616 1.00 89.75 212 GLU A C 1
ATOM 1684 O O . GLU A 1 212 ? -14.677 -13.593 10.596 1.00 89.75 212 GLU A O 1
ATOM 1689 N N . ARG A 1 213 ? -16.462 -14.878 10.108 1.00 92.00 213 ARG A N 1
ATOM 1690 C CA . ARG A 1 213 ? -15.724 -16.006 9.532 1.00 92.00 213 ARG A CA 1
ATOM 1691 C C . ARG A 1 213 ? -16.072 -16.198 8.065 1.00 92.00 213 ARG A C 1
ATOM 1693 O O . ARG A 1 213 ? -17.176 -15.866 7.631 1.00 92.00 213 ARG A O 1
ATOM 1700 N N . LEU A 1 214 ? -15.127 -16.769 7.329 1.00 92.25 214 LEU A N 1
ATOM 1701 C CA . LEU A 1 214 ? -15.355 -17.259 5.977 1.00 92.25 214 LEU A CA 1
ATOM 1702 C C . LEU A 1 214 ? -16.312 -18.451 6.008 1.00 92.25 214 LEU A C 1
ATOM 1704 O O . LEU A 1 214 ? -16.320 -19.243 6.953 1.00 92.25 214 LEU A O 1
ATOM 1708 N N . ASN A 1 215 ? -17.112 -18.592 4.956 1.00 91.25 215 ASN A N 1
ATOM 1709 C CA . ASN A 1 215 ? -18.011 -19.728 4.796 1.00 91.25 215 ASN A CA 1
ATOM 1710 C C . ASN A 1 215 ? -17.255 -20.902 4.161 1.00 91.25 215 ASN A C 1
ATOM 1712 O O . ASN A 1 215 ? -17.400 -21.192 2.976 1.00 91.25 215 ASN A O 1
ATOM 1716 N N . ILE A 1 216 ? -16.396 -21.538 4.951 1.00 84.81 216 ILE A N 1
ATOM 1717 C CA . ILE A 1 216 ? -15.615 -22.709 4.551 1.00 84.81 216 ILE A CA 1
ATOM 1718 C C . ILE A 1 216 ? -16.145 -23.959 5.247 1.00 84.81 216 ILE A C 1
ATOM 1720 O O . ILE A 1 216 ? -16.643 -23.907 6.373 1.00 84.81 216 ILE A O 1
ATOM 1724 N N . SER A 1 217 ? -16.043 -25.102 4.568 1.00 74.06 217 SER A N 1
ATOM 1725 C CA . SER A 1 217 ? -16.353 -26.382 5.206 1.00 74.06 217 SER A CA 1
ATOM 1726 C C . SER A 1 217 ? -15.306 -26.648 6.291 1.00 74.06 217 SER A C 1
ATOM 1728 O O . SER A 1 217 ? -14.116 -26.499 6.007 1.00 74.06 217 SER A O 1
ATOM 1730 N N . PRO A 1 218 ? -15.703 -27.005 7.522 1.00 61.91 218 PRO A N 1
ATOM 1731 C CA . PRO A 1 218 ? -14.740 -27.292 8.573 1.00 61.91 218 PRO A CA 1
ATOM 1732 C C . PRO A 1 218 ? -13.866 -28.477 8.153 1.00 61.91 218 PRO A C 1
ATOM 1734 O O . PRO A 1 218 ? -14.382 -29.529 7.776 1.00 61.91 218 PRO A O 1
ATOM 1737 N N . ASN A 1 219 ? -12.547 -28.316 8.242 1.00 59.47 219 ASN A N 1
ATOM 1738 C CA . ASN A 1 219 ? -11.644 -29.457 8.204 1.00 59.47 219 ASN A CA 1
ATOM 1739 C C . ASN A 1 219 ? -11.828 -30.222 9.520 1.00 59.47 219 ASN A C 1
ATOM 1741 O O . ASN A 1 219 ? -11.497 -29.715 10.593 1.00 59.47 219 ASN A O 1
ATOM 1745 N N . GLU A 1 220 ? -12.410 -31.420 9.456 1.00 48.72 220 GLU A N 1
ATOM 1746 C CA . GLU A 1 220 ? -12.567 -32.279 10.629 1.00 48.72 220 GLU A CA 1
ATOM 1747 C C . GLU A 1 220 ? -11.186 -32.574 11.247 1.00 48.72 220 GLU A C 1
ATOM 1749 O O . GLU A 1 220 ? -10.349 -33.235 10.635 1.00 48.72 220 GLU A O 1
ATOM 1754 N N . GLY A 1 221 ? -10.948 -32.095 12.475 1.00 52.84 221 GLY A N 1
ATOM 1755 C CA . GLY A 1 221 ? -9.860 -32.584 13.330 1.00 52.84 221 GLY A CA 1
ATOM 1756 C C . GLY A 1 221 ? -8.620 -31.699 13.515 1.00 52.84 221 GLY A C 1
ATOM 1757 O O . GLY A 1 221 ? -7.666 -32.181 14.123 1.00 52.84 221 GLY A O 1
ATOM 1758 N N . GLN A 1 222 ? -8.602 -30.438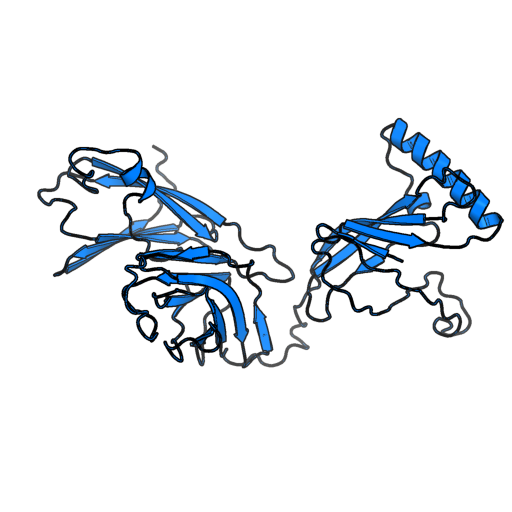 13.068 1.00 54.69 222 GLN A N 1
ATOM 1759 C CA . GLN A 1 222 ? -7.528 -29.493 13.423 1.00 54.69 222 GLN A CA 1
ATOM 1760 C C . GLN A 1 222 ? -8.090 -28.270 14.157 1.00 54.69 222 GLN A C 1
ATOM 1762 O O . GLN A 1 222 ? -8.846 -27.489 13.585 1.00 54.69 222 GLN A O 1
ATOM 1767 N N . GLU A 1 223 ? -7.707 -28.094 15.425 1.00 53.91 223 GLU A N 1
ATOM 1768 C CA . GLU A 1 223 ? -7.755 -26.786 16.088 1.00 53.91 223 GLU A CA 1
ATOM 1769 C C . GLU A 1 223 ? -6.704 -25.901 15.410 1.00 53.91 223 GLU A C 1
ATOM 1771 O O . GLU A 1 223 ? -5.533 -25.915 15.777 1.00 53.91 223 GLU A O 1
ATOM 1776 N N . THR A 1 224 ? -7.090 -25.209 14.341 1.00 61.38 224 THR A N 1
ATOM 1777 C CA . THR A 1 224 ? -6.259 -24.160 13.749 1.00 61.38 224 THR A CA 1
ATOM 1778 C C . THR A 1 224 ? -6.597 -22.839 14.418 1.00 61.38 224 THR A C 1
ATOM 1780 O O . THR A 1 224 ? -7.780 -22.547 14.619 1.00 61.38 224 THR A O 1
ATOM 1783 N N . ASP A 1 225 ? -5.582 -22.033 14.720 1.00 76.75 225 ASP A N 1
ATOM 1784 C CA . ASP A 1 225 ? -5.798 -20.660 15.166 1.00 76.75 225 ASP A CA 1
ATOM 1785 C C . ASP A 1 225 ? -6.645 -19.886 14.145 1.00 76.75 225 ASP A C 1
ATOM 1787 O O . ASP A 1 225 ? -6.649 -20.167 12.944 1.00 76.75 225 ASP A O 1
ATOM 1791 N N . ASP A 1 226 ? -7.424 -18.925 14.631 1.00 87.62 226 ASP A N 1
ATOM 1792 C CA . ASP A 1 226 ? -8.240 -18.082 13.768 1.00 87.62 226 ASP A CA 1
ATOM 1793 C C . ASP A 1 226 ? -7.360 -17.020 13.097 1.00 87.62 226 ASP A C 1
ATOM 1795 O O . ASP A 1 226 ? -6.889 -16.087 13.756 1.00 87.62 226 ASP A O 1
ATOM 1799 N N . PHE A 1 227 ? -7.184 -17.123 11.779 1.00 91.69 227 PHE A N 1
ATOM 1800 C CA . PHE A 1 227 ? -6.383 -16.183 11.000 1.00 91.69 227 PHE A CA 1
ATOM 1801 C C . PHE A 1 227 ? -6.946 -15.964 9.591 1.00 91.69 227 PHE A C 1
ATOM 1803 O O . PHE A 1 227 ? -7.851 -16.662 9.124 1.00 91.69 227 PHE A O 1
ATOM 1810 N N . VAL A 1 228 ? -6.394 -14.972 8.902 1.00 93.56 228 VAL A N 1
ATOM 1811 C CA . VAL A 1 228 ? -6.511 -14.791 7.457 1.00 93.56 228 VAL A CA 1
ATOM 1812 C C . VAL A 1 228 ? -5.169 -14.340 6.903 1.00 93.56 228 VAL A C 1
ATOM 1814 O O . VAL A 1 228 ? -4.661 -13.279 7.265 1.00 93.56 228 VAL A O 1
ATOM 1817 N N . GLY A 1 229 ? -4.586 -15.152 6.025 1.00 93.00 229 GLY A N 1
ATOM 1818 C CA . GLY A 1 229 ? -3.393 -14.769 5.283 1.00 93.00 229 GLY A CA 1
ATOM 1819 C C . GLY A 1 229 ? -3.799 -14.083 3.990 1.00 93.00 229 GLY A C 1
ATOM 1820 O O . GLY A 1 229 ? -4.618 -14.606 3.241 1.00 93.00 229 GLY A O 1
ATOM 1821 N N . ILE A 1 230 ? -3.258 -12.902 3.717 1.00 92.38 230 ILE A N 1
ATOM 1822 C CA . ILE A 1 230 ? -3.548 -12.126 2.511 1.00 92.38 230 ILE A CA 1
ATOM 1823 C C . ILE A 1 230 ? -2.317 -12.177 1.616 1.00 92.38 230 ILE A C 1
ATOM 1825 O O . ILE A 1 230 ? -1.273 -11.676 2.015 1.00 92.38 230 ILE A O 1
ATOM 1829 N N . GLN A 1 231 ? -2.477 -12.727 0.408 1.00 85.56 231 GLN A N 1
ATOM 1830 C CA . GLN A 1 231 ? -1.405 -12.919 -0.583 1.00 85.56 231 GLN A CA 1
ATOM 1831 C C . GLN A 1 231 ? -1.381 -11.836 -1.673 1.00 85.56 231 GLN A C 1
ATOM 1833 O O . GLN A 1 231 ? -0.359 -11.525 -2.293 1.00 85.56 231 GLN A O 1
ATOM 1838 N N . LYS A 1 232 ? -2.554 -11.297 -2.015 1.00 84.62 232 LYS A N 1
ATOM 1839 C CA . LYS A 1 232 ? -2.666 -10.297 -3.079 1.00 84.62 232 LYS A CA 1
ATOM 1840 C C . LYS A 1 232 ? -3.955 -9.517 -2.966 1.00 84.62 232 LYS A C 1
ATOM 1842 O O . LYS A 1 232 ? -5.012 -10.087 -2.719 1.00 84.62 232 LYS A O 1
ATOM 1847 N N . ILE A 1 233 ? -3.880 -8.222 -3.254 1.00 87.75 233 ILE A N 1
ATOM 1848 C CA . ILE A 1 233 ? -5.044 -7.345 -3.351 1.00 87.75 233 ILE A CA 1
ATOM 1849 C C . ILE A 1 233 ? -5.045 -6.662 -4.717 1.00 87.75 233 ILE A C 1
ATOM 1851 O O . ILE A 1 233 ? -4.021 -6.155 -5.177 1.00 87.75 233 ILE A O 1
ATOM 1855 N N . ARG A 1 234 ? -6.214 -6.620 -5.358 1.00 85.69 234 ARG A N 1
ATOM 1856 C CA . ARG A 1 234 ? -6.462 -5.847 -6.577 1.00 85.69 234 ARG A CA 1
ATOM 1857 C C . ARG A 1 234 ? -7.704 -4.992 -6.398 1.00 85.69 234 ARG A C 1
ATOM 1859 O O . ARG A 1 234 ? -8.734 -5.519 -5.990 1.00 85.69 234 ARG A O 1
ATOM 1866 N N . VAL A 1 235 ? -7.624 -3.705 -6.738 1.00 88.88 235 VAL A N 1
ATOM 1867 C CA . VAL A 1 235 ? -8.770 -2.785 -6.667 1.00 88.88 235 VAL A CA 1
ATOM 1868 C C . VAL A 1 235 ? -8.955 -2.044 -7.975 1.00 88.88 235 VAL A C 1
ATOM 1870 O O . VAL A 1 235 ? -8.022 -1.420 -8.477 1.00 88.88 235 VAL A O 1
ATOM 1873 N N . CYS A 1 236 ? -10.179 -2.081 -8.492 1.00 87.81 236 CYS A N 1
ATOM 1874 C CA . CYS A 1 236 ? -10.544 -1.467 -9.760 1.00 87.81 236 CYS A CA 1
ATOM 1875 C C . CYS A 1 236 ? -11.800 -0.602 -9.610 1.00 87.81 236 CYS A C 1
ATOM 1877 O O . CYS A 1 236 ? -12.804 -1.057 -9.062 1.00 87.81 236 CYS A O 1
ATOM 1879 N N . ASP A 1 237 ? -11.776 0.617 -10.147 1.00 87.94 237 ASP A N 1
ATOM 1880 C CA . ASP A 1 237 ? -12.969 1.418 -10.411 1.00 87.94 237 ASP A CA 1
ATOM 1881 C C . ASP A 1 237 ? -13.538 1.016 -11.768 1.00 87.94 237 ASP A C 1
ATOM 1883 O O . ASP A 1 237 ? -13.076 1.450 -12.822 1.00 87.94 237 ASP A O 1
ATOM 1887 N N . THR A 1 238 ? -14.579 0.197 -11.751 1.00 87.88 238 THR A N 1
ATOM 1888 C CA . THR A 1 238 ? -15.244 -0.276 -12.971 1.00 87.88 238 THR A CA 1
ATOM 1889 C C . THR A 1 238 ? -15.963 0.828 -13.745 1.00 87.88 238 THR A C 1
ATOM 1891 O O . THR A 1 238 ? -16.208 0.661 -14.937 1.00 87.88 238 THR A O 1
ATOM 1894 N N . ALA A 1 239 ? -16.291 1.958 -13.107 1.00 85.50 239 ALA A N 1
ATOM 1895 C CA . ALA A 1 239 ? -16.970 3.067 -13.774 1.00 85.50 239 ALA A CA 1
ATOM 1896 C C . ALA A 1 239 ? -16.000 3.950 -14.570 1.00 85.50 239 ALA A C 1
ATOM 1898 O O . ALA A 1 239 ? -16.364 4.469 -15.624 1.00 85.50 239 ALA A O 1
ATOM 1899 N N . ASN A 1 240 ? -14.775 4.128 -14.070 1.00 80.75 240 ASN A N 1
ATOM 1900 C CA . ASN A 1 240 ? -13.783 5.027 -14.666 1.00 80.75 240 ASN A CA 1
ATOM 1901 C C . ASN A 1 240 ? -12.571 4.297 -15.271 1.00 80.75 240 ASN A C 1
ATOM 1903 O O . ASN A 1 240 ? -11.778 4.924 -15.968 1.00 80.75 240 ASN A O 1
ATOM 1907 N N . GLY A 1 241 ? -12.440 2.987 -15.045 1.00 74.06 241 GLY A N 1
ATOM 1908 C CA . GLY A 1 241 ? -11.323 2.169 -15.521 1.00 74.06 241 GLY A CA 1
ATOM 1909 C C . GLY A 1 241 ? -10.027 2.350 -14.725 1.00 74.06 241 GLY A C 1
ATOM 1910 O O . GLY A 1 241 ? -8.977 1.910 -15.190 1.00 74.06 241 GLY A O 1
ATOM 1911 N N . ASP A 1 242 ? -10.081 2.998 -13.557 1.00 76.25 242 ASP A N 1
ATOM 1912 C CA . ASP A 1 242 ? -8.907 3.172 -12.700 1.00 76.25 242 ASP A CA 1
ATOM 1913 C C . ASP A 1 242 ? -8.550 1.830 -12.042 1.00 76.25 242 ASP A C 1
ATOM 1915 O O . ASP A 1 242 ? -9.409 1.164 -11.469 1.00 76.25 242 ASP A O 1
ATOM 1919 N N . GLU A 1 243 ? -7.278 1.441 -12.079 1.00 78.62 243 GLU A N 1
ATOM 1920 C CA . GLU A 1 243 ? -6.754 0.285 -11.346 1.00 78.62 243 GLU A CA 1
ATOM 1921 C C . GLU A 1 243 ? -5.706 0.767 -10.344 1.00 78.62 243 GLU A C 1
ATOM 1923 O O . GLU A 1 243 ? -4.765 1.476 -10.709 1.00 78.62 243 GLU A O 1
ATOM 1928 N N . LEU A 1 244 ? -5.868 0.383 -9.079 1.00 75.00 244 LEU A N 1
ATOM 1929 C CA . LEU A 1 244 ? -4.914 0.690 -8.024 1.00 75.00 244 LEU A CA 1
ATOM 1930 C C . LEU A 1 244 ? -4.005 -0.499 -7.757 1.00 75.00 244 LEU A C 1
ATOM 1932 O O . LEU A 1 244 ? -4.447 -1.647 -7.665 1.00 75.00 244 LEU A O 1
ATOM 1936 N N . ARG A 1 245 ? -2.722 -0.185 -7.585 1.00 69.12 245 ARG A N 1
ATOM 1937 C CA . ARG A 1 245 ? -1.706 -1.139 -7.157 1.00 69.12 245 ARG A CA 1
ATOM 1938 C C . ARG A 1 245 ? -1.422 -0.943 -5.675 1.00 69.12 245 ARG A C 1
ATOM 1940 O O . ARG A 1 245 ? -1.428 0.182 -5.177 1.00 69.12 245 ARG A O 1
ATOM 1947 N N . PHE A 1 246 ? -1.141 -2.049 -5.008 1.00 70.69 246 PHE A N 1
ATOM 1948 C CA . PHE A 1 246 ? -0.716 -2.104 -3.615 1.00 70.69 246 PHE A CA 1
ATOM 1949 C C . PHE A 1 246 ? 0.551 -2.960 -3.538 1.00 70.69 246 PHE A C 1
ATOM 1951 O O . PHE A 1 246 ? 0.788 -3.753 -4.459 1.00 70.69 246 PHE A O 1
ATOM 1958 N N . PRO A 1 247 ? 1.380 -2.795 -2.494 1.00 65.94 247 PRO A N 1
ATOM 1959 C CA . PRO A 1 247 ? 2.497 -3.698 -2.241 1.00 65.94 247 PRO A CA 1
ATOM 1960 C C . PRO A 1 247 ? 2.018 -5.154 -2.194 1.00 65.94 247 PRO A C 1
ATOM 1962 O O . PRO A 1 247 ? 0.849 -5.407 -1.884 1.00 65.94 247 PRO A O 1
ATOM 1965 N N . THR A 1 248 ? 2.904 -6.107 -2.498 1.00 63.25 248 THR A N 1
ATOM 1966 C CA . THR A 1 248 ? 2.602 -7.529 -2.289 1.00 63.25 248 THR A CA 1
ATOM 1967 C C . THR A 1 248 ? 2.180 -7.716 -0.837 1.00 63.25 248 THR A C 1
ATOM 1969 O O . THR A 1 248 ? 2.902 -7.319 0.075 1.00 63.25 248 THR A O 1
ATOM 1972 N N . ALA A 1 249 ? 0.982 -8.253 -0.643 1.00 62.56 249 ALA A N 1
ATOM 1973 C CA . ALA A 1 249 ? 0.502 -8.627 0.669 1.00 62.56 249 ALA A CA 1
ATOM 1974 C C . ALA A 1 249 ? 1.033 -10.036 0.902 1.00 62.56 249 ALA A C 1
ATOM 1976 O O . ALA A 1 249 ? 0.667 -10.928 0.160 1.00 62.56 249 ALA A O 1
ATOM 1977 N N . ASP A 1 250 ? 1.952 -10.232 1.830 1.00 78.06 250 ASP A N 1
ATOM 1978 C CA . ASP A 1 250 ? 2.233 -11.564 2.362 1.00 78.06 250 ASP A CA 1
ATOM 1979 C C . ASP A 1 250 ? 2.181 -11.410 3.873 1.00 78.06 250 ASP A C 1
ATOM 1981 O O . ASP A 1 250 ? 3.193 -11.210 4.541 1.00 78.06 250 ASP A O 1
ATOM 1985 N N . ILE A 1 251 ? 0.950 -11.261 4.362 1.00 86.44 251 ILE A N 1
ATOM 1986 C CA . ILE A 1 251 ? 0.670 -10.912 5.752 1.00 86.44 251 ILE A CA 1
ATOM 1987 C C . ILE A 1 251 ? -0.368 -11.858 6.321 1.00 86.44 251 ILE A C 1
ATOM 1989 O O . ILE A 1 251 ? -1.321 -12.228 5.635 1.00 86.44 251 ILE A O 1
ATOM 1993 N N . GLU A 1 252 ? -0.217 -12.181 7.595 1.00 90.94 252 GLU A N 1
ATOM 1994 C CA . GLU A 1 252 ? -1.170 -12.980 8.346 1.00 90.94 252 GLU A CA 1
ATOM 1995 C C . GLU A 1 252 ? -1.837 -12.096 9.396 1.00 90.94 252 GLU A C 1
ATOM 1997 O O . GLU A 1 252 ? -1.171 -11.409 10.170 1.00 90.94 252 GLU A O 1
ATOM 2002 N N . LEU A 1 253 ? -3.167 -12.051 9.376 1.00 90.94 253 LEU A N 1
ATOM 2003 C CA . LEU A 1 253 ? -3.958 -11.229 10.280 1.00 90.94 253 LEU A CA 1
ATOM 2004 C C . LEU A 1 253 ? -4.786 -12.125 11.188 1.00 90.94 253 LEU A C 1
ATOM 2006 O O . LEU A 1 253 ? -5.503 -13.010 10.724 1.00 90.94 253 LEU A O 1
ATOM 2010 N N . THR A 1 254 ? -4.732 -11.849 12.481 1.00 89.56 254 THR A N 1
ATOM 2011 C CA . THR A 1 254 ? -5.532 -12.525 13.497 1.00 89.56 254 THR A CA 1
ATOM 2012 C C . THR A 1 254 ? -6.629 -11.587 13.990 1.00 89.56 254 THR A C 1
ATOM 2014 O O . THR A 1 254 ? -6.847 -10.484 13.479 1.00 89.56 254 THR A O 1
ATOM 2017 N N . LYS A 1 255 ? -7.395 -12.033 14.980 1.00 84.50 255 LYS A N 1
ATOM 2018 C CA . LYS A 1 255 ? -8.466 -11.232 15.567 1.00 84.50 255 LYS A CA 1
ATOM 2019 C C . LYS A 1 255 ? -7.933 -9.892 16.092 1.00 84.50 255 LYS A C 1
ATOM 2021 O O . LYS A 1 255 ? -6.960 -9.858 16.834 1.00 84.50 255 LYS A O 1
ATOM 2026 N N . PHE A 1 256 ? -8.637 -8.806 15.770 1.00 83.44 256 PHE A N 1
ATOM 2027 C CA . PHE A 1 256 ? -8.273 -7.419 16.094 1.00 83.44 256 PHE A CA 1
ATOM 2028 C C . PHE A 1 256 ? -7.074 -6.851 15.329 1.00 83.44 256 PHE A C 1
ATOM 2030 O O . PHE A 1 256 ? -6.805 -5.655 15.471 1.00 83.44 256 PHE A O 1
ATOM 2037 N N . SER A 1 257 ? -6.402 -7.637 14.481 1.00 88.69 257 SER A N 1
ATOM 2038 C CA . SER A 1 257 ? -5.388 -7.098 13.583 1.00 88.69 257 SER A CA 1
ATOM 2039 C C . SER A 1 257 ? -6.012 -6.072 12.644 1.00 88.69 257 SER A C 1
ATOM 2041 O O . SER A 1 257 ? -7.116 -6.253 12.115 1.00 88.69 257 SER A O 1
ATOM 2043 N N . VAL A 1 258 ? -5.280 -4.986 12.415 1.00 92.62 258 VAL A N 1
ATOM 2044 C 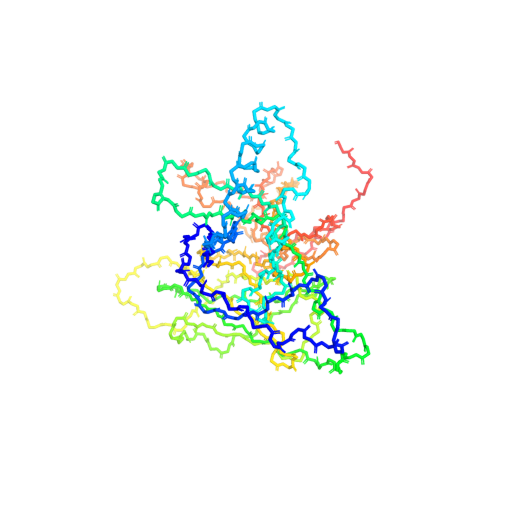CA . VAL A 1 258 ? -5.616 -4.011 11.388 1.00 92.62 258 VAL A CA 1
ATOM 2045 C C . VAL A 1 258 ? -4.354 -3.638 10.639 1.00 92.62 258 VAL A C 1
ATOM 2047 O O . VAL A 1 258 ? -3.382 -3.199 11.244 1.00 92.62 258 VAL A O 1
ATOM 2050 N N . PHE A 1 259 ? -4.400 -3.771 9.322 1.00 92.25 259 PHE A N 1
ATOM 2051 C CA . PHE A 1 259 ? -3.286 -3.488 8.435 1.00 92.25 259 PHE A CA 1
ATOM 2052 C C . PHE A 1 259 ? -3.694 -2.479 7.367 1.00 92.25 259 PHE A C 1
ATOM 2054 O O . PHE A 1 259 ? -4.843 -2.454 6.915 1.00 92.25 259 PHE A O 1
ATOM 2061 N N . GLU A 1 260 ? -2.759 -1.628 6.952 1.00 93.56 260 GLU A N 1
ATOM 2062 C CA . GLU A 1 260 ? -3.011 -0.593 5.956 1.00 93.56 260 GLU A CA 1
ATOM 2063 C C . GLU A 1 260 ? -2.078 -0.723 4.755 1.00 93.56 260 GLU A C 1
ATOM 2065 O O . GLU A 1 260 ? -0.859 -0.660 4.872 1.00 93.56 260 GLU A O 1
ATOM 2070 N N . PHE A 1 261 ? -2.668 -0.830 3.568 1.00 89.44 261 PHE A N 1
ATOM 2071 C CA . PHE A 1 261 ? -1.948 -0.850 2.305 1.00 89.44 261 PHE A CA 1
ATOM 2072 C C . PHE A 1 261 ? -1.961 0.538 1.682 1.00 89.44 261 PHE A C 1
ATOM 2074 O O . PHE A 1 261 ? -3.017 1.063 1.321 1.00 89.44 261 PHE A O 1
ATOM 2081 N N . SER A 1 262 ? -0.780 1.124 1.519 1.00 88.00 262 SER A N 1
ATOM 2082 C CA . SER A 1 262 ? -0.606 2.403 0.833 1.00 88.00 262 SER A CA 1
ATOM 2083 C C . SER A 1 262 ? -0.957 2.271 -0.651 1.00 88.00 262 SER A C 1
ATOM 2085 O O . SER A 1 262 ? -0.474 1.360 -1.328 1.00 88.00 262 SER A O 1
ATOM 2087 N N . ALA A 1 263 ? -1.808 3.162 -1.165 1.00 83.75 263 ALA A N 1
ATOM 2088 C CA . ALA A 1 263 ? -2.145 3.178 -2.582 1.00 83.75 263 ALA A CA 1
ATOM 2089 C C . ALA A 1 263 ? -0.930 3.634 -3.397 1.00 83.75 263 ALA A C 1
ATOM 2091 O O . ALA A 1 263 ? -0.388 4.720 -3.182 1.00 83.75 263 ALA A O 1
ATOM 2092 N N . ILE A 1 264 ? -0.514 2.803 -4.351 1.00 76.12 264 ILE A N 1
ATOM 2093 C CA . ILE A 1 264 ? 0.618 3.099 -5.222 1.00 76.12 264 ILE A CA 1
ATOM 2094 C C . ILE A 1 264 ? 0.097 3.851 -6.436 1.00 76.12 264 ILE A C 1
ATOM 2096 O O . ILE A 1 264 ? -0.630 3.302 -7.269 1.00 76.12 264 ILE A O 1
ATOM 2100 N N . PHE A 1 265 ? 0.505 5.112 -6.542 1.00 68.62 265 PHE A N 1
ATOM 2101 C CA . PHE A 1 265 ? 0.234 5.926 -7.711 1.00 68.62 265 PHE A CA 1
ATOM 2102 C C . PHE A 1 265 ? 1.470 6.037 -8.601 1.00 68.62 265 PHE A C 1
ATOM 2104 O O . PHE A 1 265 ? 2.599 6.004 -8.126 1.00 68.62 265 PHE A O 1
ATOM 2111 N N . PRO A 1 266 ? 1.259 6.235 -9.903 1.00 56.84 266 PRO A N 1
ATOM 2112 C CA . PRO A 1 266 ? 2.321 6.506 -10.847 1.00 56.84 266 PRO A CA 1
ATOM 2113 C C . PRO A 1 266 ? 3.375 7.545 -10.510 1.00 56.84 266 PRO A C 1
ATOM 2115 O O . PRO A 1 266 ? 4.568 7.344 -10.710 1.00 56.84 266 PRO A O 1
ATOM 2118 N N . ASP A 1 267 ? 2.864 8.692 -10.087 1.00 57.84 267 ASP A N 1
ATOM 2119 C CA . ASP A 1 267 ? 3.560 9.966 -10.068 1.00 57.84 267 ASP A CA 1
ATOM 2120 C C . ASP A 1 267 ? 3.820 10.383 -8.615 1.00 57.84 267 ASP A C 1
ATOM 2122 O O . ASP A 1 267 ? 4.251 11.502 -8.350 1.00 57.84 267 ASP A O 1
ATOM 2126 N N . GLN A 1 268 ? 3.484 9.506 -7.663 1.00 63.62 268 GLN A N 1
ATOM 2127 C CA . GLN A 1 268 ? 3.601 9.739 -6.238 1.00 63.62 268 GLN A CA 1
ATOM 2128 C C . GLN A 1 268 ? 4.160 8.467 -5.592 1.00 63.62 268 GLN A C 1
ATOM 2130 O O . GLN A 1 268 ? 3.556 7.405 -5.760 1.00 63.62 268 GLN A O 1
ATOM 2135 N N . PRO A 1 269 ? 5.278 8.549 -4.848 1.00 66.00 269 PRO A N 1
ATOM 2136 C CA . PRO A 1 269 ? 5.745 7.406 -4.080 1.00 66.00 269 PRO A CA 1
ATOM 2137 C C . PRO A 1 269 ? 4.637 6.944 -3.120 1.00 66.00 269 PRO A C 1
ATOM 2139 O O . PRO A 1 269 ? 3.843 7.779 -2.664 1.00 66.00 269 PRO A O 1
ATOM 2142 N N . PRO A 1 270 ? 4.569 5.642 -2.795 1.00 73.50 270 PRO A N 1
ATOM 2143 C CA . PRO A 1 270 ? 3.664 5.164 -1.761 1.00 73.50 270 PRO A CA 1
ATOM 2144 C C . PRO A 1 270 ? 3.889 5.970 -0.479 1.00 73.50 270 PRO A C 1
ATOM 2146 O O . PRO A 1 270 ? 5.032 6.240 -0.105 1.00 73.50 270 PRO A O 1
ATOM 2149 N N . SER A 1 271 ? 2.807 6.363 0.193 1.00 81.81 271 SER A N 1
ATOM 2150 C CA . SER A 1 271 ? 2.912 6.957 1.525 1.00 81.81 271 SER A CA 1
ATOM 2151 C C . SER A 1 271 ? 3.667 6.003 2.447 1.00 81.81 271 SER A C 1
ATOM 2153 O O . SER A 1 271 ? 3.388 4.800 2.438 1.00 81.81 271 SER A O 1
ATOM 2155 N N . ALA A 1 272 ? 4.603 6.553 3.220 1.00 83.88 272 ALA A N 1
ATOM 2156 C CA . ALA A 1 272 ? 5.407 5.794 4.166 1.00 83.88 272 ALA A CA 1
ATOM 2157 C C . ALA A 1 272 ? 4.529 5.130 5.232 1.00 83.88 272 ALA A C 1
ATOM 2159 O O . ALA A 1 272 ? 3.486 5.669 5.617 1.00 83.88 272 ALA A O 1
ATOM 2160 N N . ILE A 1 273 ? 4.982 3.980 5.718 1.00 86.00 273 ILE A N 1
ATOM 2161 C CA . ILE A 1 273 ? 4.437 3.343 6.911 1.00 86.00 273 ILE A CA 1
ATOM 2162 C C . ILE A 1 273 ? 5.160 3.943 8.123 1.00 86.00 273 ILE A C 1
ATOM 2164 O O . ILE A 1 273 ? 6.376 4.131 8.091 1.00 86.00 273 ILE A O 1
ATOM 2168 N N . VAL A 1 274 ? 4.400 4.325 9.146 1.00 89.06 274 VAL A N 1
ATOM 2169 C CA . VAL A 1 274 ? 4.874 5.016 10.350 1.00 89.06 274 VAL A CA 1
ATOM 2170 C C . VAL A 1 274 ? 4.434 4.222 11.572 1.00 89.06 274 VAL A C 1
ATOM 2172 O O . VAL A 1 274 ? 3.288 3.778 11.646 1.00 89.06 274 VAL A O 1
ATOM 2175 N N . ILE A 1 275 ? 5.341 4.088 12.538 1.00 90.25 275 ILE A N 1
ATOM 2176 C CA . ILE A 1 275 ? 5.045 3.557 13.867 1.00 90.25 275 ILE A CA 1
ATOM 2177 C C . ILE A 1 275 ? 4.719 4.741 14.777 1.00 90.25 275 ILE A C 1
ATOM 2179 O O . ILE A 1 275 ? 5.550 5.622 14.997 1.00 90.25 275 ILE A O 1
ATOM 2183 N N . TYR A 1 276 ? 3.490 4.777 15.275 1.00 90.69 276 TYR A N 1
ATOM 2184 C CA . TYR A 1 276 ? 3.018 5.753 16.246 1.00 90.69 276 TYR A CA 1
ATOM 2185 C C . TYR A 1 276 ? 3.181 5.163 17.644 1.00 90.69 276 TYR A C 1
ATOM 2187 O O . TYR A 1 276 ? 2.476 4.217 17.984 1.00 90.69 276 TYR A O 1
ATOM 2195 N N . SER A 1 277 ? 4.079 5.727 18.452 1.00 90.75 277 SER A N 1
ATOM 2196 C CA . SER A 1 277 ? 4.235 5.337 19.857 1.00 90.75 277 SER A CA 1
ATOM 2197 C C . SER A 1 277 ? 3.275 6.128 20.738 1.00 90.75 277 SER A C 1
ATOM 2199 O O . SER A 1 277 ? 3.345 7.356 20.831 1.00 90.75 277 SER A O 1
ATOM 2201 N N . ILE A 1 278 ? 2.365 5.422 21.397 1.00 90.44 278 ILE A N 1
ATOM 2202 C CA . ILE A 1 278 ? 1.290 5.985 22.206 1.00 90.44 278 ILE A CA 1
ATOM 2203 C C . ILE A 1 278 ? 1.529 5.647 23.664 1.00 90.44 278 ILE A C 1
ATOM 2205 O O . ILE A 1 278 ? 1.666 4.483 24.025 1.00 90.44 278 ILE A O 1
ATOM 2209 N N . ARG A 1 279 ? 1.502 6.668 24.520 1.00 88.88 279 ARG A N 1
ATOM 2210 C CA . ARG A 1 279 ? 1.534 6.508 25.973 1.00 88.88 279 ARG A CA 1
ATOM 2211 C C . ARG A 1 279 ? 0.202 6.944 26.565 1.00 88.88 279 ARG A C 1
ATOM 2213 O O . ARG A 1 279 ? -0.168 8.111 26.472 1.00 88.88 279 ARG A O 1
ATOM 2220 N N . VAL A 1 280 ? -0.500 6.011 27.195 1.00 87.44 280 VAL A N 1
ATOM 2221 C CA . VAL A 1 280 ? -1.750 6.263 27.913 1.00 87.44 280 VAL A CA 1
ATOM 2222 C C . VAL A 1 280 ? -1.441 6.335 29.402 1.00 87.44 280 VAL A C 1
ATOM 2224 O O . VAL A 1 280 ? -0.954 5.368 29.984 1.00 87.44 280 VAL A O 1
ATOM 2227 N N . ILE A 1 281 ? -1.716 7.489 30.009 1.00 87.06 281 ILE A N 1
ATOM 2228 C CA . ILE A 1 281 ? -1.612 7.697 31.455 1.00 87.06 281 ILE A CA 1
ATOM 2229 C C . ILE A 1 281 ? -3.029 7.699 32.007 1.00 87.06 281 ILE A C 1
ATOM 2231 O O . ILE A 1 281 ? -3.855 8.536 31.642 1.00 87.06 281 ILE A O 1
ATOM 2235 N N . THR A 1 282 ? -3.315 6.737 32.866 1.00 85.12 282 THR A N 1
ATOM 2236 C CA . THR A 1 282 ? -4.611 6.628 33.529 1.00 85.12 282 THR A CA 1
ATOM 2237 C C . THR A 1 282 ? -4.600 7.411 34.836 1.00 85.12 282 THR A C 1
ATOM 2239 O O . THR A 1 282 ? -3.576 7.530 35.506 1.00 85.12 282 THR A O 1
ATOM 2242 N N . GLY A 1 283 ? -5.747 7.989 35.190 1.00 82.44 283 GLY A N 1
ATOM 2243 C CA . GLY A 1 283 ? -5.930 8.638 36.485 1.00 82.44 283 GLY A CA 1
ATOM 2244 C C . GLY A 1 283 ? -6.460 7.675 37.545 1.00 82.44 283 GLY A C 1
ATOM 2245 O O . GLY A 1 283 ? -6.601 6.469 37.325 1.00 82.44 283 GLY A O 1
ATOM 2246 N N . LYS A 1 284 ? -6.855 8.246 38.682 1.00 81.56 284 LYS A N 1
ATOM 2247 C CA . LYS A 1 284 ? -7.536 7.521 39.757 1.00 81.56 284 LYS A CA 1
ATOM 2248 C C . LYS A 1 284 ? -8.859 6.950 39.251 1.00 81.56 284 LYS A C 1
ATOM 2250 O O . LYS A 1 284 ? -9.793 7.697 38.965 1.00 81.56 284 LYS A O 1
ATOM 2255 N N . SER A 1 285 ? -8.940 5.627 39.176 1.00 69.19 285 SER A N 1
ATOM 2256 C CA . SER A 1 285 ? -10.133 4.880 38.780 1.00 69.19 285 SER A CA 1
ATOM 2257 C C . SER A 1 285 ? -10.493 3.865 39.862 1.00 69.19 285 SER A C 1
ATOM 2259 O O . SER A 1 285 ? -9.622 3.304 40.520 1.00 69.19 285 SER A O 1
ATOM 2261 N N . THR A 1 286 ? -11.787 3.616 40.050 1.00 56.69 286 THR A N 1
ATOM 2262 C CA . THR A 1 286 ? -12.297 2.507 40.874 1.00 56.69 286 THR A CA 1
ATOM 2263 C C . THR A 1 286 ? -12.609 1.256 40.047 1.00 56.69 286 THR A C 1
ATOM 2265 O O . THR A 1 286 ? -13.046 0.253 40.606 1.00 56.69 286 THR A O 1
ATOM 2268 N N . ILE A 1 287 ? -12.414 1.315 38.727 1.00 64.25 287 ILE A N 1
ATOM 2269 C CA . ILE A 1 287 ? -12.783 0.277 37.759 1.00 64.25 287 ILE A CA 1
ATOM 2270 C C . ILE A 1 287 ? -11.505 -0.366 37.212 1.00 64.25 287 ILE A C 1
ATOM 2272 O O . ILE A 1 287 ? -10.565 0.341 36.848 1.00 64.25 287 ILE A O 1
ATOM 2276 N N . SER A 1 288 ? -11.483 -1.701 37.158 1.00 65.38 288 SER A N 1
ATOM 2277 C CA . SER A 1 288 ? -10.391 -2.483 36.570 1.00 65.38 288 SER A CA 1
ATOM 2278 C C . SER A 1 288 ? -10.483 -2.465 35.042 1.00 65.38 288 SER A C 1
ATOM 2280 O O . SER A 1 288 ? -11.574 -2.574 34.487 1.00 65.38 288 SER A O 1
ATOM 2282 N N . GLY A 1 289 ? -9.344 -2.401 34.347 1.00 63.38 289 GLY A N 1
ATOM 2283 C CA . GLY A 1 289 ? -9.288 -2.419 32.879 1.00 63.38 289 GLY A CA 1
ATOM 2284 C C . GLY A 1 289 ? -9.741 -3.717 32.201 1.00 63.38 289 GLY A C 1
ATOM 2285 O O . GLY A 1 289 ? -9.644 -3.834 30.985 1.00 63.38 289 GLY A O 1
ATOM 2286 N N . LYS A 1 290 ? -10.246 -4.695 32.963 1.00 67.81 290 LYS A N 1
ATOM 2287 C CA . LYS A 1 290 ? -10.786 -5.963 32.445 1.00 67.81 290 LYS A CA 1
ATOM 2288 C C . LYS A 1 290 ? -12.198 -5.850 31.864 1.00 67.81 290 LYS A C 1
ATOM 2290 O O . LYS A 1 290 ? -12.594 -6.724 31.100 1.00 67.81 290 LYS A O 1
ATOM 2295 N N . ASP A 1 291 ? -12.940 -4.797 32.208 1.00 71.25 291 ASP A N 1
ATOM 2296 C CA . ASP A 1 291 ? -14.373 -4.682 31.892 1.00 71.25 291 ASP A CA 1
ATOM 2297 C C . ASP A 1 291 ? -14.664 -3.882 30.609 1.00 71.25 291 ASP A C 1
ATOM 2299 O O . ASP A 1 291 ? -15.825 -3.641 30.261 1.00 71.25 291 ASP A O 1
ATOM 2303 N N . PHE A 1 292 ? -13.624 -3.425 29.909 1.00 77.56 292 PHE A N 1
ATOM 2304 C CA . PHE A 1 292 ? -13.766 -2.608 28.710 1.00 77.56 292 PHE A CA 1
ATOM 2305 C C . PHE A 1 292 ? -12.631 -2.829 27.707 1.00 77.56 292 PHE A C 1
ATOM 2307 O O . PHE A 1 292 ? -11.514 -3.192 28.059 1.00 77.56 292 PHE A O 1
ATOM 2314 N N . VAL A 1 293 ? -12.922 -2.568 26.434 1.00 82.75 293 VAL A N 1
ATOM 2315 C CA . VAL A 1 293 ? -11.945 -2.516 25.346 1.00 82.75 293 VAL A CA 1
ATOM 2316 C C . VAL A 1 293 ? -11.666 -1.055 25.031 1.00 82.75 293 VAL A C 1
ATOM 2318 O O . VAL A 1 293 ? -12.589 -0.291 24.746 1.00 82.75 293 VAL A O 1
ATOM 2321 N N . VAL A 1 294 ? -10.392 -0.669 25.057 1.00 87.00 294 VAL A N 1
ATOM 2322 C CA . VAL A 1 294 ? -9.955 0.656 24.611 1.00 87.00 294 VAL A CA 1
ATOM 2323 C C . VAL A 1 294 ? -9.497 0.556 23.165 1.00 87.00 294 VAL A C 1
ATOM 2325 O O . VAL A 1 294 ? -8.644 -0.267 22.828 1.00 87.00 294 VAL A O 1
ATOM 2328 N N . ARG A 1 295 ? -10.049 1.407 22.302 1.00 90.88 295 ARG A N 1
ATOM 2329 C CA . ARG A 1 295 ? -9.555 1.618 20.944 1.00 90.88 295 ARG A CA 1
ATOM 2330 C C . ARG A 1 295 ? -9.053 3.039 20.771 1.00 90.88 295 ARG A C 1
ATOM 2332 O O . ARG A 1 295 ? -9.631 3.971 21.317 1.00 90.88 295 ARG A O 1
ATOM 2339 N N . LEU A 1 296 ? -8.011 3.196 19.973 1.00 93.62 296 LEU A N 1
ATOM 2340 C CA . LEU A 1 296 ? -7.453 4.481 19.585 1.00 93.62 296 LEU A CA 1
ATOM 2341 C C . LEU A 1 296 ? -7.685 4.724 18.097 1.00 93.62 296 LEU A C 1
ATOM 2343 O O . LEU A 1 296 ? -7.409 3.849 17.283 1.00 93.62 296 LEU A O 1
ATOM 2347 N N . ASN A 1 297 ? -8.112 5.925 17.736 1.00 94.38 297 ASN A N 1
ATOM 2348 C CA . ASN A 1 297 ? -8.034 6.436 16.377 1.00 94.38 297 ASN A CA 1
ATOM 2349 C C . ASN A 1 297 ? -7.235 7.746 16.379 1.00 94.38 297 ASN A C 1
ATOM 2351 O O . ASN A 1 297 ? -7.548 8.660 17.132 1.00 94.38 297 ASN A O 1
ATOM 2355 N N . LEU A 1 298 ? -6.204 7.849 15.545 1.00 94.19 298 LEU A N 1
ATOM 2356 C CA . LEU A 1 298 ? -5.471 9.096 15.311 1.00 94.19 298 LEU A CA 1
ATOM 2357 C C . LEU A 1 298 ? -5.953 9.727 14.009 1.00 94.19 298 LEU A C 1
ATOM 2359 O O . LEU A 1 298 ? -6.014 9.051 12.981 1.00 94.19 298 LEU A O 1
ATOM 2363 N N . ASN A 1 299 ? -6.244 11.022 14.054 1.00 93.19 299 ASN A N 1
ATOM 2364 C CA . ASN A 1 299 ? -6.598 11.833 12.899 1.00 93.19 299 ASN A CA 1
ATOM 2365 C C . ASN A 1 299 ? -5.456 12.801 12.596 1.00 93.19 299 ASN A C 1
ATOM 2367 O O . ASN A 1 299 ? -4.950 13.471 13.497 1.00 93.19 299 ASN A O 1
ATOM 2371 N N . GLY A 1 300 ? -5.081 12.903 11.327 1.00 91.44 300 GLY A N 1
ATOM 2372 C CA . GLY A 1 300 ? -4.053 13.814 10.843 1.00 91.44 300 GLY A CA 1
ATOM 2373 C C . GLY A 1 300 ? -4.455 14.497 9.543 1.00 91.44 300 GLY A C 1
ATOM 2374 O O . GLY A 1 300 ? -5.561 14.316 9.028 1.00 91.44 300 GLY A O 1
ATOM 2375 N N . GLU A 1 301 ? -3.549 15.298 8.995 1.00 90.00 301 GLU A N 1
ATOM 2376 C CA . GLU A 1 301 ? -3.789 16.084 7.777 1.00 90.00 301 GLU A CA 1
ATOM 2377 C C . GLU A 1 301 ? -4.181 15.234 6.558 1.00 90.00 301 GLU A C 1
ATOM 2379 O O . GLU A 1 301 ? -4.944 15.667 5.686 1.00 90.00 301 GLU A O 1
ATOM 2384 N N . MET A 1 302 ? -3.638 14.017 6.469 1.00 87.38 302 MET A N 1
ATOM 2385 C CA . MET A 1 302 ? -3.789 13.141 5.307 1.00 87.38 302 MET A CA 1
ATOM 2386 C C . MET A 1 302 ? -4.862 12.064 5.480 1.00 87.38 302 MET A C 1
ATOM 2388 O O . MET A 1 302 ? -5.121 11.323 4.528 1.00 87.38 302 MET A O 1
ATOM 2392 N N . GLY A 1 303 ? -5.504 11.978 6.645 1.00 90.56 303 GLY A N 1
ATOM 2393 C CA . GLY A 1 303 ? -6.474 10.933 6.948 1.00 90.56 303 GLY A CA 1
ATOM 2394 C C . GLY A 1 303 ? -6.451 10.508 8.412 1.00 90.56 303 GLY A C 1
ATOM 2395 O O . GLY A 1 303 ? -5.787 11.110 9.250 1.00 90.56 303 GLY A O 1
ATOM 2396 N N . ASP A 1 304 ? -7.137 9.409 8.694 1.00 93.62 304 ASP A N 1
ATOM 2397 C CA . ASP A 1 304 ? -7.143 8.743 9.993 1.00 93.62 304 ASP A CA 1
ATOM 2398 C C . ASP A 1 304 ? -6.407 7.400 9.927 1.00 93.62 304 ASP A C 1
ATOM 2400 O O . ASP A 1 304 ? -6.275 6.823 8.846 1.00 93.62 304 ASP A O 1
ATOM 2404 N N . ILE A 1 305 ? -5.947 6.863 11.058 1.00 94.06 305 ILE A N 1
ATOM 2405 C CA . ILE A 1 305 ? -5.485 5.462 11.142 1.00 94.06 305 ILE A CA 1
ATOM 2406 C C . ILE A 1 305 ? -6.637 4.496 11.411 1.00 94.06 305 ILE A C 1
ATOM 2408 O O . ILE A 1 305 ? -6.495 3.303 11.182 1.00 94.06 305 ILE A O 1
ATOM 2412 N N . GLY A 1 306 ? -7.809 4.978 11.809 1.00 92.19 306 GLY A N 1
ATOM 2413 C CA . GLY A 1 306 ? -8.958 4.170 12.194 1.00 92.19 306 GLY A CA 1
ATOM 2414 C C . GLY A 1 306 ? -8.812 3.562 13.581 1.00 92.19 306 GLY A C 1
ATOM 2415 O O . GLY A 1 306 ? -7.711 3.520 14.123 1.00 92.19 306 GLY A O 1
ATOM 2416 N N . PRO A 1 307 ? -9.900 3.022 14.150 1.00 91.44 307 PRO A N 1
ATOM 2417 C CA . PRO A 1 307 ? -9.853 2.413 15.472 1.00 91.44 307 PRO A CA 1
ATOM 2418 C C . PRO A 1 307 ? -8.867 1.236 15.525 1.00 91.44 307 PRO A C 1
ATOM 2420 O O . PRO A 1 307 ? -8.924 0.319 14.704 1.00 91.44 307 PRO A O 1
ATOM 2423 N N . ARG A 1 308 ? -7.968 1.259 16.506 1.00 91.62 308 ARG A N 1
ATOM 2424 C CA . ARG A 1 308 ? -6.996 0.210 16.835 1.00 91.62 308 ARG A CA 1
ATOM 2425 C C . ARG A 1 308 ? -7.216 -0.223 18.268 1.00 91.62 308 ARG A C 1
ATOM 2427 O O . ARG A 1 308 ? -7.210 0.628 19.150 1.00 91.62 308 ARG A O 1
ATOM 2434 N N . ALA A 1 309 ? -7.447 -1.511 18.502 1.00 88.75 309 ALA A N 1
ATOM 2435 C CA . ALA A 1 309 ? -7.542 -2.021 19.863 1.00 88.75 309 ALA A CA 1
ATOM 2436 C C . ALA A 1 309 ? -6.179 -1.881 20.550 1.00 88.75 309 ALA A C 1
ATOM 2438 O O . ALA A 1 309 ? -5.168 -2.321 20.013 1.00 88.75 309 ALA A O 1
ATOM 2439 N N . LEU A 1 310 ? -6.160 -1.250 21.721 1.00 88.19 310 LEU A N 1
ATOM 2440 C CA . LEU A 1 310 ? -4.964 -1.142 22.542 1.00 88.19 310 LEU A CA 1
ATOM 2441 C C . LEU A 1 310 ? -4.889 -2.389 23.424 1.00 88.19 310 LEU A C 1
ATOM 2443 O O . LEU A 1 310 ? -5.545 -2.475 24.462 1.00 88.19 310 LEU A O 1
ATOM 2447 N N . MET A 1 311 ? -4.147 -3.383 22.950 1.00 80.12 311 MET A N 1
ATOM 2448 C CA . MET A 1 311 ? -3.965 -4.679 23.600 1.00 80.12 311 MET A CA 1
ATOM 2449 C C . MET A 1 311 ? -2.477 -4.914 23.853 1.00 80.12 311 MET A C 1
ATOM 2451 O O . MET A 1 311 ? -1.631 -4.268 23.239 1.00 80.12 311 MET A O 1
ATOM 2455 N N . LEU A 1 312 ? -2.162 -5.814 24.784 1.00 69.12 312 LEU A N 1
ATOM 2456 C CA . LEU A 1 312 ? -0.789 -6.274 24.967 1.00 69.12 312 LEU A CA 1
ATOM 2457 C C . LEU A 1 312 ? -0.374 -7.083 23.742 1.00 69.12 312 LEU A C 1
ATOM 2459 O O . LEU A 1 312 ? -1.176 -7.863 23.223 1.00 69.12 312 LEU A O 1
ATOM 2463 N N . ASP A 1 313 ? 0.870 -6.899 23.317 1.00 60.69 313 ASP A N 1
ATOM 2464 C CA . ASP A 1 313 ? 1.462 -7.713 22.266 1.00 60.69 313 ASP A CA 1
ATOM 2465 C C . ASP A 1 313 ? 1.474 -9.191 22.709 1.00 60.69 313 ASP A C 1
ATOM 2467 O O . ASP A 1 313 ? 1.982 -9.491 23.798 1.00 60.69 313 ASP A O 1
ATOM 2471 N N . PRO A 1 314 ? 0.905 -10.118 21.917 1.00 54.72 314 PRO A N 1
ATOM 2472 C CA . PRO A 1 314 ? 0.986 -11.546 22.188 1.00 54.72 314 PRO A CA 1
ATOM 2473 C C . PRO A 1 314 ? 2.415 -12.052 22.429 1.00 54.72 314 PRO A C 1
ATOM 2475 O O . PRO A 1 314 ? 2.590 -12.941 23.260 1.00 54.72 314 PRO A O 1
ATOM 2478 N N . GLU A 1 315 ? 3.435 -11.487 21.774 1.00 50.81 315 GLU A N 1
ATOM 2479 C CA . GLU A 1 315 ? 4.835 -11.894 21.972 1.00 50.81 315 GLU A CA 1
ATOM 2480 C C . GLU A 1 315 ? 5.356 -11.501 23.364 1.00 50.81 315 GLU A C 1
ATOM 2482 O O . GLU A 1 315 ? 5.989 -12.313 24.042 1.00 50.81 315 GLU A O 1
ATOM 2487 N N . ILE A 1 316 ? 4.976 -10.321 23.868 1.00 50.59 316 ILE A N 1
ATOM 2488 C CA . ILE A 1 316 ? 5.296 -9.879 25.239 1.00 50.59 316 ILE A CA 1
ATOM 2489 C C . ILE A 1 316 ? 4.637 -10.803 26.280 1.00 50.59 316 ILE A C 1
ATOM 2491 O O . ILE A 1 316 ? 5.225 -11.097 27.321 1.00 50.59 316 ILE A O 1
ATOM 2495 N N . ILE A 1 317 ? 3.434 -11.315 25.989 1.00 51.66 317 ILE A N 1
ATOM 2496 C CA . ILE A 1 317 ? 2.719 -12.278 26.849 1.00 51.66 317 ILE A CA 1
ATOM 2497 C C . ILE A 1 317 ? 3.428 -13.646 26.894 1.00 51.66 317 ILE A C 1
ATOM 2499 O O . ILE A 1 317 ? 3.241 -14.398 27.852 1.00 51.66 317 ILE A O 1
ATOM 2503 N N . LEU A 1 318 ? 4.209 -13.998 25.868 1.00 50.31 318 LEU A N 1
ATOM 2504 C CA . LEU A 1 318 ? 4.910 -15.282 25.774 1.00 50.31 318 LEU A CA 1
ATOM 2505 C C . LEU A 1 318 ? 6.312 -15.242 26.398 1.00 50.31 318 LEU A C 1
ATOM 2507 O O . LEU A 1 318 ? 6.734 -16.241 26.989 1.00 50.31 318 LEU A O 1
ATOM 2511 N N . GLU A 1 319 ? 7.027 -14.119 26.283 1.00 52.41 319 GLU A N 1
ATOM 2512 C CA . GLU A 1 319 ? 8.373 -13.954 26.851 1.00 52.41 319 GLU A CA 1
ATOM 2513 C C . GLU A 1 319 ? 8.355 -13.793 28.373 1.00 52.41 319 GLU A C 1
ATOM 2515 O O . GLU A 1 319 ? 9.162 -14.399 29.088 1.00 52.41 319 GLU A O 1
ATOM 2520 N N . GLU A 1 320 ? 7.393 -13.037 28.898 1.00 50.47 320 GLU A N 1
ATOM 2521 C CA . GLU A 1 320 ? 7.141 -12.992 30.326 1.00 50.47 320 GLU A CA 1
ATOM 2522 C C . GLU A 1 320 ? 6.136 -14.102 30.659 1.00 50.47 320 GLU A C 1
ATOM 2524 O O . GLU A 1 320 ? 4.986 -14.064 30.241 1.00 50.47 320 GLU A O 1
ATOM 2529 N N . LYS A 1 321 ? 6.522 -15.102 31.458 1.00 45.69 321 LYS A N 1
ATOM 2530 C CA . LYS A 1 321 ? 5.559 -15.933 32.205 1.00 45.69 321 LYS A CA 1
ATOM 2531 C C . LYS A 1 321 ? 5.277 -15.278 33.565 1.00 45.69 321 LYS A C 1
ATOM 2533 O O . LYS A 1 321 ? 5.745 -15.814 34.576 1.00 45.69 321 LYS A O 1
ATOM 2538 N N . PRO A 1 322 ? 4.569 -14.137 33.688 1.00 48.53 322 PRO A N 1
ATOM 2539 C CA . PRO A 1 322 ? 4.140 -13.712 35.001 1.00 48.53 322 PRO A CA 1
ATOM 2540 C C . PRO A 1 322 ? 3.032 -14.669 35.459 1.00 48.53 322 PRO A C 1
ATOM 2542 O O . PRO A 1 322 ? 2.215 -15.144 34.671 1.00 48.53 322 PRO A O 1
ATOM 2545 N N . ALA A 1 323 ? 2.975 -14.944 36.761 1.00 54.75 323 ALA A N 1
ATOM 2546 C CA . ALA A 1 323 ? 1.903 -15.738 37.371 1.00 54.75 323 ALA A CA 1
ATOM 2547 C C . ALA A 1 323 ? 0.496 -15.116 37.177 1.00 54.75 323 ALA A C 1
ATOM 2549 O O . ALA A 1 323 ? -0.512 -15.756 37.469 1.00 54.75 323 ALA A O 1
ATOM 2550 N N . THR A 1 324 ? 0.432 -13.881 36.670 1.00 56.47 324 THR A N 1
ATOM 2551 C CA . THR A 1 324 ? -0.766 -13.102 36.344 1.00 56.47 324 THR A CA 1
ATOM 2552 C C . THR A 1 324 ? -0.447 -12.163 35.178 1.00 56.47 324 THR A C 1
ATOM 2554 O O . THR A 1 324 ? 0.479 -11.365 35.298 1.00 56.47 324 THR A O 1
ATOM 2557 N N . GLN A 1 325 ? -1.200 -12.236 34.072 1.00 58.38 325 GLN A N 1
ATOM 2558 C CA . GLN A 1 325 ? -1.067 -11.291 32.951 1.00 58.38 325 GLN A CA 1
ATOM 2559 C C . GLN A 1 325 ? -1.243 -9.839 33.437 1.00 58.38 325 GLN A C 1
ATOM 2561 O O . GLN A 1 325 ? -2.145 -9.598 34.251 1.00 58.38 325 GLN A O 1
ATOM 2566 N N . PRO A 1 326 ? -0.423 -8.881 32.959 1.00 64.31 326 PRO A N 1
ATOM 2567 C CA . PRO A 1 326 ? -0.575 -7.485 33.335 1.00 64.31 326 PRO A CA 1
ATOM 2568 C C . PRO A 1 326 ? -1.943 -6.971 32.887 1.00 64.31 326 PRO A C 1
ATOM 2570 O O . PRO A 1 326 ? -2.407 -7.238 31.779 1.00 64.31 326 PRO A O 1
ATOM 2573 N N . ILE A 1 327 ? -2.615 -6.255 33.781 1.00 72.75 327 ILE A N 1
ATOM 2574 C CA . ILE A 1 327 ? -3.921 -5.670 33.504 1.00 72.75 327 ILE A CA 1
ATOM 2575 C C . ILE A 1 327 ? -3.653 -4.293 32.897 1.00 72.75 327 ILE A C 1
ATOM 2577 O O . ILE A 1 327 ? -3.010 -3.445 33.510 1.00 72.75 327 ILE A O 1
ATOM 2581 N N . LEU A 1 328 ? -4.106 -4.072 31.666 1.00 83.31 328 LEU A N 1
ATOM 2582 C CA . LEU A 1 328 ? -4.009 -2.756 31.040 1.00 83.31 328 LEU A CA 1
ATOM 2583 C C . LEU A 1 328 ? -4.956 -1.765 31.723 1.00 83.31 328 LEU A C 1
ATOM 2585 O O . LEU A 1 328 ? -6.004 -2.154 32.230 1.00 83.31 328 LEU A O 1
ATOM 2589 N N . PHE A 1 329 ? -4.611 -0.479 31.683 1.00 85.50 329 PHE A N 1
ATOM 2590 C CA . PHE A 1 329 ? -5.456 0.630 32.131 1.00 85.50 329 PHE A CA 1
ATOM 2591 C C . PHE A 1 329 ? -5.891 0.571 33.608 1.00 85.50 329 PHE A C 1
ATOM 2593 O O . PHE A 1 329 ? -6.971 1.051 33.959 1.00 85.50 329 PHE A O 1
ATOM 2600 N N . GLU A 1 330 ? -5.071 -0.011 34.488 1.00 84.75 330 GLU A N 1
ATOM 2601 C CA . GLU A 1 330 ? -5.285 0.063 35.940 1.00 84.75 330 GLU A CA 1
ATOM 2602 C C . GLU A 1 330 ? -5.147 1.495 36.460 1.00 84.75 330 GLU A C 1
ATOM 2604 O O . GLU A 1 330 ? -4.510 2.321 35.823 1.00 84.75 330 GLU A O 1
ATOM 2609 N N . ALA A 1 331 ? -5.728 1.807 37.619 1.00 83.88 331 ALA A N 1
ATOM 2610 C CA . ALA A 1 331 ? -5.663 3.151 38.189 1.00 83.88 331 ALA A CA 1
ATOM 2611 C C . ALA A 1 331 ? -4.217 3.636 38.395 1.00 83.88 331 ALA A C 1
ATOM 2613 O O . ALA A 1 331 ? -3.375 2.886 38.886 1.00 83.88 331 ALA A O 1
ATOM 2614 N N . ASP A 1 332 ? -3.966 4.908 38.068 1.00 85.00 332 ASP A N 1
ATOM 2615 C CA . ASP A 1 332 ? -2.656 5.567 38.187 1.00 85.00 332 ASP A CA 1
ATOM 2616 C C . ASP A 1 332 ? -1.507 4.817 37.465 1.00 85.00 332 ASP A C 1
ATOM 2618 O O . ASP A 1 332 ? -0.345 4.878 37.874 1.00 85.00 332 ASP A O 1
ATOM 2622 N N . SER A 1 333 ? -1.821 4.107 36.375 1.00 85.81 333 SER A N 1
ATOM 2623 C CA . SER A 1 333 ? -0.861 3.350 35.564 1.00 85.81 333 SER A CA 1
ATOM 2624 C C . SER A 1 333 ? -0.500 4.047 34.249 1.00 85.81 333 SER A C 1
ATOM 2626 O O . SER A 1 333 ? -1.233 4.897 33.728 1.00 85.81 333 SER A O 1
ATOM 2628 N N . ILE A 1 334 ? 0.648 3.653 33.692 1.00 87.25 334 ILE A N 1
ATOM 2629 C CA . ILE A 1 334 ? 1.128 4.086 32.381 1.00 87.25 334 ILE A CA 1
ATOM 2630 C C . ILE A 1 334 ? 1.216 2.858 31.477 1.00 87.25 334 ILE A C 1
ATOM 2632 O O . ILE A 1 334 ? 1.952 1.920 31.776 1.00 87.25 334 ILE A O 1
ATOM 2636 N N . ASN A 1 335 ? 0.514 2.887 30.348 1.00 87.56 335 ASN A N 1
ATOM 2637 C CA . ASN A 1 335 ? 0.594 1.858 29.314 1.00 87.56 335 ASN A CA 1
ATOM 2638 C C . ASN A 1 335 ? 1.166 2.469 28.033 1.00 87.56 335 ASN A C 1
ATOM 2640 O O . ASN A 1 335 ? 0.799 3.585 27.666 1.00 87.56 335 ASN A O 1
ATOM 2644 N N . SER A 1 336 ? 2.073 1.757 27.365 1.00 88.75 336 SER A N 1
ATOM 2645 C CA . SER A 1 336 ? 2.665 2.196 26.097 1.00 88.75 336 SER A CA 1
ATOM 2646 C C . SER A 1 336 ? 2.346 1.189 24.999 1.00 88.75 336 SER A C 1
ATOM 2648 O O . SER A 1 336 ? 2.345 -0.011 25.260 1.00 88.75 336 SER A O 1
ATOM 2650 N N . PHE A 1 337 ? 2.062 1.685 23.801 1.00 89.81 337 PHE A N 1
ATOM 2651 C CA . PHE A 1 337 ? 1.661 0.894 22.643 1.00 89.81 337 PHE A CA 1
ATOM 2652 C C . PHE A 1 337 ? 2.337 1.445 21.396 1.00 89.81 337 PHE A C 1
ATOM 2654 O O . PHE A 1 337 ? 2.425 2.663 21.248 1.00 89.81 337 PHE A O 1
ATOM 2661 N N . ASP A 1 338 ? 2.723 0.567 20.482 1.00 90.44 338 ASP A N 1
ATOM 2662 C CA . ASP A 1 338 ? 3.161 0.950 19.147 1.00 90.44 338 ASP A CA 1
ATOM 2663 C C . ASP A 1 338 ? 2.091 0.552 18.135 1.00 90.44 338 ASP A C 1
ATOM 2665 O O . ASP A 1 338 ? 1.535 -0.546 18.176 1.00 90.44 338 ASP A O 1
ATOM 2669 N N . VAL A 1 339 ? 1.757 1.481 17.244 1.00 90.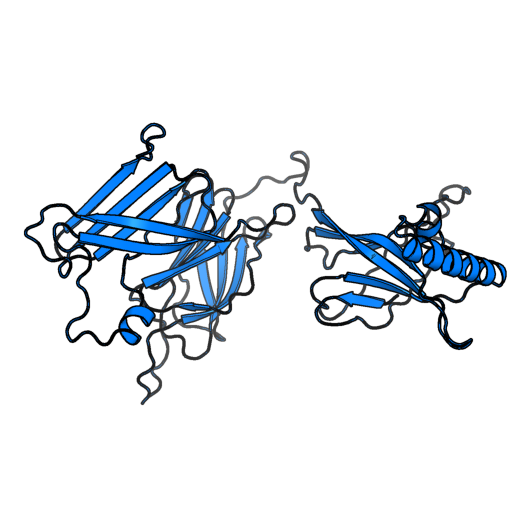56 339 VAL A N 1
ATOM 2670 C CA . VAL A 1 339 ? 0.753 1.270 16.204 1.00 90.56 339 VAL A CA 1
ATOM 2671 C C . VAL A 1 339 ? 1.366 1.581 14.854 1.00 90.56 339 VAL A C 1
ATOM 2673 O O . VAL A 1 339 ? 1.708 2.725 14.565 1.00 90.56 339 VAL A O 1
ATOM 2676 N N . GLU A 1 340 ? 1.452 0.569 14.003 1.00 91.00 340 GLU A N 1
ATOM 2677 C CA . GLU A 1 340 ? 1.894 0.721 12.624 1.00 91.00 340 GLU A CA 1
ATOM 2678 C C . GLU A 1 340 ? 0.716 1.108 11.713 1.00 91.00 340 GLU A C 1
ATOM 2680 O O . GLU A 1 340 ? -0.356 0.493 11.733 1.00 91.00 340 GLU A O 1
ATOM 2685 N N . ALA A 1 341 ? 0.886 2.168 10.921 1.00 93.50 341 ALA A N 1
ATOM 2686 C CA . ALA A 1 341 ? -0.122 2.630 9.971 1.00 93.50 341 ALA A CA 1
ATOM 2687 C C . ALA A 1 341 ? 0.502 3.429 8.819 1.00 93.50 341 ALA A C 1
ATOM 2689 O O . ALA A 1 341 ? 1.612 3.950 8.918 1.00 93.50 341 ALA A O 1
ATOM 2690 N N . VAL A 1 342 ? -0.233 3.584 7.716 1.00 92.50 342 VAL A N 1
ATOM 2691 C CA . VAL A 1 342 ? 0.184 4.490 6.639 1.00 92.50 342 VAL A CA 1
ATOM 2692 C C . VAL A 1 342 ? 0.113 5.928 7.151 1.00 92.50 342 VAL A C 1
ATOM 2694 O O . VAL A 1 342 ? -0.910 6.330 7.714 1.00 92.50 342 VAL A O 1
ATOM 2697 N N . SER A 1 343 ? 1.177 6.698 6.903 1.00 91.56 343 SER A N 1
ATOM 2698 C CA . SER A 1 343 ? 1.353 8.066 7.394 1.00 91.56 343 SER A CA 1
ATOM 2699 C C . SER A 1 343 ? 0.104 8.927 7.195 1.00 91.56 343 SER A C 1
ATOM 2701 O O . SER A 1 343 ? -0.403 9.070 6.077 1.00 91.56 343 SER A O 1
ATOM 2703 N N . ILE A 1 344 ? -0.357 9.530 8.291 1.00 91.81 344 ILE A N 1
ATOM 2704 C CA . ILE A 1 344 ? -1.465 10.495 8.305 1.00 91.81 344 ILE A CA 1
ATOM 2705 C C . ILE A 1 344 ? -0.994 11.957 8.244 1.00 91.81 344 ILE A C 1
ATOM 2707 O O . ILE A 1 344 ? -1.821 12.857 8.352 1.00 91.81 344 ILE A O 1
ATOM 2711 N N . GLY A 1 345 ? 0.304 12.205 8.031 1.00 90.12 345 GLY A N 1
ATOM 2712 C CA . GLY A 1 345 ? 0.898 13.539 8.167 1.00 90.12 345 GLY A CA 1
ATOM 2713 C C . GLY A 1 345 ? 1.015 13.967 9.631 1.00 90.12 345 GLY A C 1
ATOM 2714 O O . GLY A 1 345 ? 1.181 13.117 10.510 1.00 90.12 345 GLY A O 1
ATOM 2715 N N . GLU A 1 346 ? 0.931 15.273 9.885 1.00 89.81 346 GLU A N 1
ATOM 2716 C CA . GLU A 1 346 ? 0.888 15.800 11.252 1.00 89.81 346 GLU A CA 1
ATOM 2717 C C . GLU A 1 346 ? -0.385 15.333 11.972 1.00 89.81 346 GLU A C 1
ATOM 2719 O O . GLU A 1 346 ? -1.478 15.312 11.395 1.00 89.81 346 GLU A O 1
ATOM 2724 N N . VAL A 1 347 ? -0.234 14.913 13.232 1.00 91.12 347 VAL A N 1
ATOM 2725 C CA . VAL A 1 347 ? -1.347 14.440 14.064 1.00 91.12 347 VAL A CA 1
ATOM 2726 C C . VAL A 1 347 ? -2.118 15.648 14.586 1.00 91.12 347 VAL A C 1
ATOM 2728 O O . VAL A 1 347 ? -1.548 16.526 15.223 1.00 91.12 347 VAL A O 1
ATOM 2731 N N . ILE A 1 348 ? -3.426 15.663 14.349 1.00 92.31 348 ILE A N 1
ATOM 2732 C CA . ILE A 1 348 ? -4.333 16.752 14.731 1.00 92.31 348 ILE A CA 1
ATOM 2733 C C . ILE A 1 348 ? -5.106 16.384 16.000 1.00 92.31 348 ILE A C 1
ATOM 2735 O O . ILE A 1 348 ? -5.288 17.207 16.900 1.00 92.31 348 ILE A O 1
ATOM 2739 N N . SER A 1 349 ? -5.590 15.144 16.084 1.00 92.81 349 SER A N 1
ATOM 2740 C CA . SER A 1 349 ? -6.347 14.668 17.241 1.00 92.81 349 SER A CA 1
ATOM 2741 C C . SER A 1 349 ? -6.215 13.164 17.450 1.00 92.81 349 SER A C 1
ATOM 2743 O O . SER A 1 349 ? -5.914 12.403 16.529 1.00 92.81 349 SER A O 1
ATOM 2745 N N . ALA A 1 350 ? -6.477 12.741 18.680 1.00 93.38 350 ALA A N 1
ATOM 2746 C CA . ALA A 1 350 ? -6.583 11.353 19.090 1.00 93.38 350 ALA A CA 1
ATOM 2747 C C . ALA A 1 350 ? -7.974 11.103 19.683 1.00 93.38 350 ALA A C 1
ATOM 2749 O O . ALA A 1 350 ? -8.432 11.836 20.555 1.00 93.38 350 ALA A O 1
ATOM 2750 N N . GLU A 1 351 ? -8.648 10.059 19.226 1.00 93.44 351 GLU A N 1
ATOM 2751 C CA . GLU A 1 351 ? -9.931 9.597 19.744 1.00 93.44 351 GLU A CA 1
ATOM 2752 C C . GLU A 1 351 ? -9.726 8.284 20.489 1.00 93.44 351 GLU A C 1
ATOM 2754 O O . GLU A 1 351 ? -9.325 7.277 19.906 1.00 93.44 351 GLU A O 1
ATOM 2759 N N . LEU A 1 352 ? -10.017 8.294 21.785 1.00 91.38 352 LEU A N 1
ATOM 2760 C CA . LEU A 1 352 ? -10.082 7.103 22.617 1.00 91.38 352 LEU A CA 1
ATOM 2761 C C . LEU A 1 352 ? -11.538 6.658 22.720 1.00 91.38 352 LEU A C 1
ATOM 2763 O O . LEU A 1 352 ? -12.396 7.377 23.231 1.00 91.38 352 LEU A O 1
ATOM 2767 N N . ILE A 1 353 ? -11.810 5.458 22.226 1.00 90.12 353 ILE A N 1
ATOM 2768 C CA . ILE A 1 353 ? -13.118 4.818 22.247 1.00 90.12 353 ILE A CA 1
ATOM 2769 C C . ILE A 1 353 ? -13.060 3.726 23.308 1.00 90.12 353 ILE A C 1
ATOM 2771 O O . ILE A 1 353 ? -12.320 2.755 23.169 1.00 90.12 353 ILE A O 1
ATOM 2775 N N . ILE A 1 354 ? -13.830 3.894 24.374 1.00 87.62 354 ILE A N 1
ATOM 2776 C CA . ILE A 1 354 ? -13.909 2.948 25.484 1.00 87.62 354 ILE A CA 1
ATOM 2777 C C . ILE A 1 354 ? -15.253 2.238 25.381 1.00 87.62 354 ILE A C 1
ATOM 2779 O O . ILE A 1 354 ? -16.309 2.862 25.508 1.00 87.62 354 ILE A O 1
ATOM 2783 N N . GLU A 1 355 ? -15.212 0.935 25.131 1.00 83.88 355 GLU A N 1
ATOM 2784 C CA . GLU A 1 355 ? -16.392 0.092 24.942 1.00 83.88 355 GLU A CA 1
ATOM 2785 C C . GLU A 1 355 ? -16.494 -0.945 26.055 1.00 83.88 355 GLU A C 1
ATOM 2787 O O . GLU A 1 355 ? -15.589 -1.754 26.237 1.00 83.88 355 GLU A O 1
ATOM 2792 N N . SER A 1 356 ? -17.618 -0.958 26.765 1.00 80.88 356 SER A N 1
ATOM 2793 C CA . SER A 1 356 ? -18.043 -2.076 27.609 1.00 80.88 356 SER A CA 1
ATOM 2794 C C . SER A 1 356 ? -19.303 -2.716 27.026 1.00 80.88 356 SER A C 1
ATOM 2796 O O . SER A 1 356 ? -19.900 -2.189 26.087 1.00 80.88 356 SER A O 1
ATOM 2798 N N . GLU A 1 357 ? -19.756 -3.834 27.597 1.00 74.19 357 GLU A N 1
ATOM 2799 C CA . GLU A 1 357 ? -20.985 -4.503 27.138 1.00 74.19 357 GLU A CA 1
ATOM 2800 C C . GLU A 1 357 ? -22.229 -3.598 27.179 1.00 74.19 357 GLU A C 1
ATOM 2802 O O . GLU A 1 357 ? -23.173 -3.804 26.420 1.00 74.19 357 GLU A O 1
ATOM 2807 N N . LEU A 1 358 ? -22.240 -2.593 28.060 1.00 74.00 358 LEU A N 1
ATOM 2808 C CA . LEU A 1 358 ? -23.419 -1.769 28.332 1.00 74.00 358 LEU A CA 1
ATOM 2809 C C . LEU A 1 358 ? -23.311 -0.338 27.799 1.00 74.00 358 LEU A C 1
ATOM 2811 O O . LEU A 1 358 ? -24.336 0.337 27.680 1.00 74.00 358 LEU A O 1
ATOM 2815 N N . LYS A 1 359 ? -22.097 0.175 27.555 1.00 79.00 359 LYS A N 1
ATOM 2816 C CA . LYS A 1 359 ? -21.869 1.588 27.218 1.00 79.00 359 LYS A CA 1
ATOM 2817 C C . LYS A 1 359 ? -20.656 1.773 26.314 1.00 79.00 359 LYS A C 1
ATOM 2819 O O . LYS A 1 359 ? -19.656 1.077 26.443 1.00 79.00 359 LYS A O 1
ATOM 2824 N N . GLN A 1 360 ? -20.731 2.802 25.477 1.00 82.19 360 GLN A N 1
ATOM 2825 C CA . GLN A 1 360 ? -19.603 3.326 24.717 1.00 82.19 360 GLN A CA 1
ATOM 2826 C C . GLN A 1 360 ? -19.360 4.780 25.129 1.00 82.19 360 GLN A C 1
ATOM 2828 O O . GLN A 1 360 ? -20.302 5.567 25.234 1.00 82.19 360 GLN A O 1
ATOM 2833 N N . VAL A 1 361 ? -18.098 5.128 25.369 1.00 84.81 361 VAL A N 1
ATOM 2834 C CA . VAL A 1 361 ? -17.645 6.498 25.624 1.00 84.81 361 VAL A CA 1
ATOM 2835 C C . VAL A 1 361 ? -16.577 6.842 24.598 1.00 84.81 361 VAL A C 1
ATOM 2837 O O . VAL A 1 361 ? -15.668 6.052 24.363 1.00 84.81 361 VAL A O 1
ATOM 2840 N N . ILE A 1 362 ? -16.689 8.022 23.991 1.00 86.50 362 ILE A N 1
ATOM 2841 C CA . ILE A 1 362 ? -15.709 8.539 23.034 1.00 86.50 362 ILE A CA 1
ATOM 2842 C C . ILE A 1 362 ? -15.099 9.802 23.636 1.00 86.50 362 ILE A C 1
ATOM 2844 O O . ILE A 1 362 ? -15.816 10.744 23.977 1.00 86.50 362 ILE A O 1
ATOM 2848 N N . LEU A 1 363 ? -13.780 9.798 23.787 1.00 85.44 363 LEU A N 1
ATOM 2849 C CA . LEU A 1 363 ? -12.977 10.917 24.263 1.00 85.44 363 LEU A CA 1
ATOM 2850 C C . LEU A 1 363 ? -12.109 11.413 23.108 1.00 85.44 363 LEU A C 1
ATOM 2852 O O . LEU A 1 363 ? -11.246 10.680 22.634 1.00 85.44 363 LEU A O 1
ATOM 2856 N N . THR A 1 364 ? -12.313 12.654 22.674 1.00 87.50 364 THR A N 1
ATOM 2857 C CA . THR A 1 364 ? -11.484 13.289 21.641 1.00 87.50 364 THR A CA 1
ATOM 2858 C C . THR A 1 364 ? -10.508 14.258 22.296 1.00 87.50 364 THR A C 1
ATOM 2860 O O . THR A 1 364 ? -10.913 15.204 22.971 1.00 87.50 364 THR A O 1
ATOM 2863 N N . LEU A 1 365 ? -9.221 14.022 22.080 1.00 86.44 365 LEU A N 1
ATOM 2864 C CA . LEU A 1 365 ? -8.106 14.843 22.528 1.00 86.44 365 LEU A CA 1
ATOM 2865 C C . LEU A 1 365 ? -7.526 15.563 21.310 1.00 86.44 365 LEU A C 1
ATOM 2867 O O . LEU A 1 365 ? -7.194 14.922 20.315 1.00 86.44 365 LEU A O 1
ATOM 2871 N N . PHE A 1 366 ? -7.400 16.884 21.372 1.00 85.69 366 PHE A N 1
ATOM 2872 C CA . PHE A 1 366 ? -6.779 17.673 20.308 1.00 85.69 366 PHE A CA 1
ATOM 2873 C C . PHE A 1 366 ? -5.321 17.951 20.657 1.00 85.69 366 PHE A C 1
ATOM 2875 O O . PHE A 1 366 ? -5.004 18.223 21.817 1.00 85.69 366 PHE A O 1
ATOM 2882 N N . VAL A 1 367 ? -4.442 17.881 19.660 1.00 79.19 367 VAL A N 1
ATOM 2883 C CA . VAL A 1 367 ? -3.040 18.260 19.833 1.00 79.19 367 VAL A CA 1
ATOM 2884 C C . VAL A 1 367 ? -2.987 19.784 19.947 1.00 79.19 367 VAL A C 1
ATOM 2886 O O . VAL A 1 367 ? -3.307 20.496 18.999 1.00 79.19 367 VAL A O 1
ATOM 2889 N N . ASN A 1 368 ? -2.630 20.294 21.127 1.00 68.94 368 ASN A N 1
ATOM 2890 C CA . ASN A 1 368 ? -2.336 21.712 21.313 1.00 68.94 368 ASN A CA 1
ATOM 2891 C C . ASN A 1 368 ? -0.868 21.961 20.951 1.00 68.94 368 ASN A C 1
ATOM 2893 O O . ASN A 1 368 ? 0.020 21.381 21.567 1.00 68.94 368 ASN A O 1
ATOM 2897 N N . GLU A 1 369 ? -0.604 22.887 20.029 1.00 55.53 369 GLU A N 1
ATOM 2898 C CA . GLU A 1 369 ? 0.758 23.296 19.632 1.00 55.53 369 GLU A CA 1
ATOM 2899 C C . GLU A 1 369 ? 1.561 24.003 20.752 1.00 5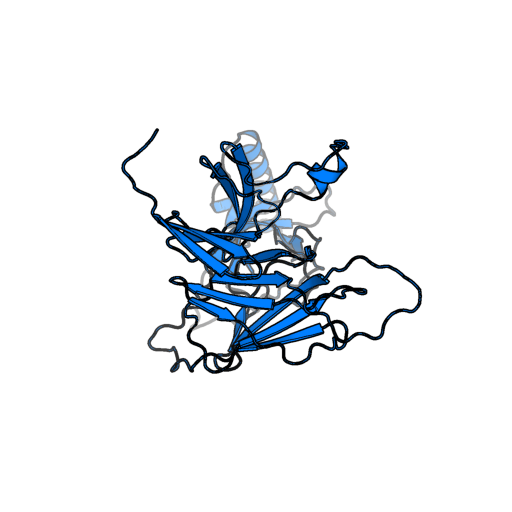5.53 369 GLU A C 1
ATOM 2901 O O . GLU A 1 369 ? 2.699 24.406 20.533 1.00 55.53 369 GLU A O 1
ATOM 2906 N N . ASN A 1 370 ? 0.997 24.171 21.956 1.00 43.38 370 ASN A N 1
ATOM 2907 C CA . ASN A 1 370 ? 1.512 25.094 22.976 1.00 43.38 370 ASN A CA 1
ATOM 2908 C C . ASN A 1 370 ? 1.913 24.476 24.323 1.00 43.38 370 ASN A C 1
ATOM 2910 O O . ASN A 1 370 ? 2.101 25.224 25.278 1.00 43.38 370 ASN A O 1
ATOM 2914 N N . GLU A 1 371 ? 2.099 23.162 24.432 1.00 40.84 371 GLU A N 1
ATOM 2915 C CA . GLU A 1 371 ? 2.674 22.572 25.651 1.00 40.84 371 GLU A CA 1
ATOM 2916 C C . GLU A 1 371 ? 3.692 21.482 25.301 1.00 40.84 371 GLU A C 1
ATOM 2918 O O . GLU A 1 371 ? 3.399 20.289 25.297 1.00 40.84 371 GLU A O 1
ATOM 2923 N N . TYR A 1 372 ? 4.924 21.910 25.013 1.00 37.19 372 TYR A N 1
ATOM 2924 C CA . TYR A 1 372 ? 6.088 21.065 25.267 1.00 37.19 372 TYR A CA 1
ATOM 2925 C C . TYR A 1 372 ? 6.268 20.987 26.789 1.00 37.19 372 TYR A C 1
ATOM 2927 O O . TYR A 1 372 ? 6.575 21.999 27.423 1.00 37.19 372 TYR A O 1
ATOM 2935 N N . LEU A 1 373 ? 6.026 19.804 27.355 1.00 36.03 373 LEU A N 1
ATOM 2936 C CA . LEU A 1 373 ? 6.454 19.429 28.706 1.00 36.03 373 LEU A CA 1
ATOM 2937 C C . LEU A 1 373 ? 7.944 19.085 28.729 1.00 36.03 373 LEU A C 1
ATOM 2939 O O . LEU A 1 373 ? 8.397 18.399 27.782 1.00 36.03 373 LEU A O 1
#

Secondary structure (DSSP, 8-state):
-EEEETTEE--PPPP---GGGG-STT---SS------------SSEEEEEEEE---HHHHHHHHHHHHHHHHHHHTT-PPPHHHHTSS---EEE-S-TT--EEEEEEEEEEPPPSSTTSPEEEEEEEEEEEE------TTT---PPPEEEEEEEEE-TT--EEEEEEEEETTTEEEEPEEEEEEEETTEEEEEEEEE---SEEEEEEEEEEEE------TT-----EEEEEEEEEEETTTTEEEB-----EEEETT-EEEEEPBBTTBPPPPEEEEEEEEE--S-SS-TTS-EEEEEEEETTEE---EE----HHHHHH---SSPPPTT-TT-EEEEEEEEE--SSEEEEEEEEE-SS-EEEEEEE--TT---

Organism: NCBI:txid166011